Protein AF-A0A917XW86-F1 (afdb_monomer_lite)

Structure (mmCIF, N/CA/C/O backbone):
data_AF-A0A917XW86-F1
#
_entry.id   AF-A0A917XW86-F1
#
loop_
_atom_site.group_PDB
_atom_site.id
_atom_site.type_symbol
_atom_site.label_atom_id
_atom_site.label_alt_id
_atom_site.label_comp_id
_atom_site.label_asym_id
_atom_site.label_entity_id
_atom_site.label_seq_id
_atom_site.pdbx_PDB_ins_code
_atom_site.Cartn_x
_atom_site.Cartn_y
_atom_site.Cartn_z
_atom_site.occupancy
_atom_site.B_iso_or_equiv
_atom_site.auth_seq_id
_atom_site.auth_comp_id
_atom_site.auth_asym_id
_atom_site.auth_atom_id
_atom_site.pdbx_PDB_model_num
ATOM 1 N N . MET A 1 1 ? -4.710 14.832 28.108 1.00 37.88 1 MET A N 1
ATOM 2 C CA . MET A 1 1 ? -5.186 15.019 29.502 1.00 37.88 1 MET A CA 1
ATOM 3 C C . MET A 1 1 ? -6.184 16.178 29.565 1.00 37.88 1 MET A C 1
ATOM 5 O O . MET A 1 1 ? -5.779 17.331 29.477 1.00 37.88 1 MET A O 1
ATOM 9 N N . ARG A 1 2 ? -7.497 15.908 29.642 1.00 42.16 2 ARG A N 1
ATOM 10 C CA . ARG A 1 2 ? -8.514 16.969 29.799 1.00 42.16 2 ARG A CA 1
ATOM 11 C C . ARG A 1 2 ? -8.453 17.508 31.232 1.00 42.16 2 ARG A C 1
ATOM 13 O O . ARG A 1 2 ? -8.637 16.739 32.169 1.00 42.16 2 ARG A O 1
ATOM 20 N N . ARG A 1 3 ? -8.172 18.809 31.387 1.00 43.91 3 ARG A N 1
ATOM 21 C CA . ARG A 1 3 ? -8.108 19.499 32.686 1.00 43.91 3 ARG A CA 1
ATOM 22 C C . ARG A 1 3 ? -9.425 19.296 33.436 1.00 43.91 3 ARG A C 1
ATOM 24 O O . ARG A 1 3 ? -10.475 19.728 32.966 1.00 43.91 3 ARG A O 1
ATOM 31 N N . VAL A 1 4 ? -9.362 18.647 34.595 1.00 50.66 4 VAL A N 1
ATOM 32 C CA . VAL A 1 4 ? -10.469 18.652 35.555 1.00 50.66 4 VAL A CA 1
ATOM 33 C C . VAL A 1 4 ? -10.699 20.118 35.950 1.00 50.66 4 VAL A C 1
ATOM 35 O O . VAL A 1 4 ? -9.726 20.806 36.277 1.00 50.66 4 VAL A O 1
ATOM 38 N N . PRO A 1 5 ? -11.929 20.651 35.847 1.00 56.34 5 PRO A N 1
ATOM 39 C CA . PRO A 1 5 ? -12.188 22.048 36.165 1.00 56.34 5 PRO A CA 1
ATOM 40 C C . PRO A 1 5 ? -11.812 22.306 37.626 1.00 56.34 5 PRO A C 1
ATOM 42 O O . PRO A 1 5 ? -12.321 21.645 38.529 1.00 56.34 5 PRO A O 1
ATOM 45 N N . LYS A 1 6 ? -10.907 23.269 37.853 1.00 55.16 6 LYS A N 1
ATOM 46 C CA . LYS A 1 6 ? -10.342 23.621 39.173 1.00 55.16 6 LYS A CA 1
ATOM 47 C C . LYS A 1 6 ? -11.414 23.864 40.250 1.00 55.16 6 LYS A C 1
ATOM 49 O O . LYS A 1 6 ? -11.153 23.682 41.432 1.00 55.16 6 LYS A O 1
ATOM 54 N N . GLN A 1 7 ? -12.626 24.218 39.828 1.00 60.22 7 GLN A N 1
ATOM 55 C CA . GLN A 1 7 ? -13.787 24.434 40.687 1.00 60.22 7 GLN A CA 1
ATOM 56 C C . GLN A 1 7 ? -14.245 23.170 41.428 1.00 60.22 7 GLN A C 1
ATOM 58 O O . GLN A 1 7 ? -14.684 23.276 42.566 1.00 60.22 7 GLN A O 1
ATOM 63 N N . VAL A 1 8 ? -14.082 21.978 40.843 1.00 59.56 8 VAL A N 1
ATOM 64 C CA . VAL A 1 8 ? -14.483 20.711 41.484 1.00 59.56 8 VAL A CA 1
ATOM 65 C C . VAL A 1 8 ? -13.528 20.347 42.623 1.00 59.56 8 VAL A C 1
ATOM 67 O O . VAL A 1 8 ? -13.969 19.916 43.684 1.00 59.56 8 VAL A O 1
ATOM 70 N N . GLY A 1 9 ? -12.225 20.590 42.439 1.00 60.41 9 GLY A N 1
ATOM 71 C CA . GLY A 1 9 ? -11.228 20.399 43.497 1.00 60.41 9 GLY A CA 1
ATOM 72 C C . GLY A 1 9 ? -11.389 21.395 44.649 1.00 60.41 9 GLY A C 1
ATOM 73 O O . GLY A 1 9 ? -11.230 21.023 45.806 1.00 60.41 9 GLY A O 1
ATOM 74 N N . LEU A 1 10 ? -11.767 22.643 44.350 1.00 71.31 10 LEU A N 1
ATOM 75 C CA . LEU A 1 10 ? -12.006 23.667 45.370 1.00 71.31 10 LEU A CA 1
ATOM 76 C C . LEU A 1 10 ? -13.233 23.337 46.236 1.00 71.31 10 LEU A C 1
ATOM 78 O O . LEU A 1 10 ? -13.155 23.390 47.460 1.00 71.31 10 LEU A O 1
ATOM 82 N N . LEU A 1 11 ? -14.346 22.944 45.608 1.00 71.06 11 LEU A N 1
ATOM 83 C CA . LEU A 1 11 ? -15.577 22.558 46.308 1.00 71.06 11 LEU A CA 1
ATOM 84 C C . LEU A 1 11 ? -15.356 21.351 47.230 1.00 71.06 11 LEU A C 1
ATOM 86 O O . LEU A 1 11 ? -15.898 21.309 48.332 1.00 71.06 11 LEU A O 1
ATOM 90 N N . TYR A 1 12 ? -14.506 20.412 46.809 1.00 68.19 12 TYR A N 1
ATOM 91 C CA . TYR A 1 12 ? -14.115 19.254 47.608 1.00 68.19 12 TYR A CA 1
ATOM 92 C C . TYR A 1 12 ? -13.382 19.654 48.895 1.00 68.19 12 TYR A C 1
ATOM 94 O O . TYR A 1 12 ? -13.767 19.223 49.979 1.00 68.19 12 TYR A O 1
ATOM 102 N N . VAL A 1 13 ? -12.362 20.515 48.795 1.00 75.31 13 VAL A N 1
ATOM 103 C CA . VAL A 1 13 ? -11.584 20.961 49.966 1.00 75.31 13 VAL A CA 1
ATOM 104 C C . VAL A 1 13 ? -12.473 21.707 50.963 1.00 75.31 13 VAL A C 1
ATOM 106 O O . VAL A 1 13 ? -12.355 21.494 52.168 1.00 75.31 13 VAL A O 1
ATOM 109 N N . VAL A 1 14 ? -13.405 22.527 50.467 1.00 79.62 14 VAL A N 1
ATOM 110 C CA . VAL A 1 14 ? -14.342 23.280 51.313 1.00 79.62 14 VAL 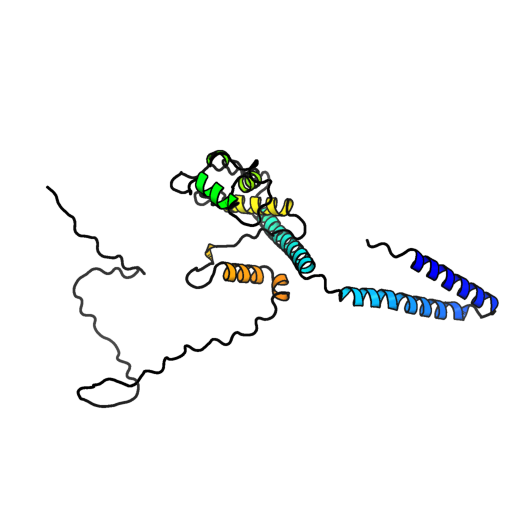A CA 1
ATOM 111 C C . VAL A 1 14 ? -15.310 22.350 52.047 1.00 79.62 14 VAL A C 1
ATOM 113 O O . VAL A 1 14 ? -15.486 22.495 53.255 1.00 79.62 14 VAL A O 1
ATOM 116 N N . LEU A 1 15 ? -15.907 21.374 51.356 1.00 77.88 15 LEU A N 1
ATOM 117 C CA . LEU A 1 15 ? -16.855 20.437 51.971 1.00 77.88 15 LEU A CA 1
ATOM 118 C C . LEU A 1 15 ? -16.184 19.530 53.010 1.00 77.88 15 LEU A C 1
ATOM 120 O O . LEU A 1 15 ? -16.732 19.332 54.093 1.00 77.88 15 LEU A O 1
ATOM 124 N N . VAL A 1 16 ? -14.981 19.030 52.713 1.00 73.62 16 VAL A N 1
ATOM 125 C CA . VAL A 1 16 ? -14.205 18.203 53.651 1.00 73.62 16 VAL A CA 1
ATOM 126 C C . VAL A 1 16 ? -13.772 19.022 54.870 1.00 73.62 16 VAL A C 1
ATOM 128 O O . VAL A 1 16 ? -13.903 18.552 55.999 1.00 73.62 16 VAL A O 1
ATOM 131 N N . GLY A 1 17 ? -13.312 20.260 54.665 1.00 75.44 17 GLY A N 1
ATOM 132 C CA . GLY A 1 17 ? -12.911 21.155 55.752 1.00 75.44 17 GLY A CA 1
ATOM 133 C C . GLY A 1 17 ? -14.072 21.535 56.675 1.00 75.44 17 GLY A C 1
ATOM 134 O O . GLY A 1 17 ? -13.930 21.464 57.895 1.00 75.44 17 GLY A O 1
ATOM 135 N N . ALA A 1 18 ? -15.235 21.877 56.112 1.00 77.88 18 ALA A N 1
ATOM 136 C CA . ALA A 1 18 ? -16.428 22.227 56.887 1.00 77.88 18 ALA A CA 1
ATOM 137 C C . ALA A 1 18 ? -16.949 21.043 57.718 1.00 77.88 18 ALA A C 1
ATOM 139 O O . ALA A 1 18 ? -17.320 21.211 58.880 1.00 77.88 18 ALA A O 1
ATOM 140 N N . PHE A 1 19 ? -16.924 19.836 57.148 1.00 70.94 19 PHE A N 1
ATOM 141 C CA . PHE A 1 19 ? -17.324 18.621 57.850 1.00 70.94 19 PHE A CA 1
ATOM 142 C C . PHE A 1 19 ? -16.362 18.267 58.992 1.00 70.94 19 PHE A C 1
ATOM 144 O O . PHE A 1 19 ? -16.808 17.950 60.093 1.00 70.94 19 PHE A O 1
ATOM 151 N N . LEU A 1 20 ? -15.047 18.382 58.764 1.00 71.25 20 LEU A N 1
ATOM 152 C CA . LEU A 1 20 ? -14.039 18.128 59.794 1.00 71.25 20 LEU A CA 1
ATOM 153 C C . LEU A 1 20 ? -14.168 19.121 60.960 1.00 71.25 20 LEU A C 1
ATOM 155 O O . LEU A 1 20 ? -14.096 18.720 62.120 1.00 71.25 20 LEU A O 1
ATOM 159 N N . ALA A 1 21 ? -14.428 20.397 60.658 1.00 74.38 21 ALA A N 1
ATOM 160 C CA . ALA A 1 21 ? -14.664 21.426 61.667 1.00 74.38 21 ALA A CA 1
ATOM 161 C C . ALA A 1 21 ? -15.921 21.141 62.510 1.00 74.38 21 ALA A C 1
ATOM 163 O O . ALA A 1 21 ? -15.868 21.229 63.736 1.00 74.38 21 ALA A O 1
ATOM 164 N N . TRP A 1 22 ? -17.030 20.742 61.875 1.00 81.06 22 TRP A N 1
ATOM 165 C CA . TRP A 1 22 ? -18.260 20.359 62.576 1.00 81.06 22 TRP A CA 1
ATOM 166 C C . TRP A 1 22 ? -18.067 19.114 63.456 1.00 81.06 22 TRP A C 1
ATOM 168 O O . TRP A 1 22 ? -18.502 19.093 64.605 1.00 81.06 22 TRP A O 1
ATOM 178 N N . TYR A 1 23 ? -17.356 18.103 62.952 1.00 67.50 23 TYR A N 1
ATOM 179 C CA . TYR A 1 23 ? -17.121 16.851 63.673 1.00 67.50 23 TYR A CA 1
ATOM 180 C C . TYR A 1 23 ? -16.242 17.044 64.918 1.00 67.50 23 TYR A C 1
ATOM 182 O O . TYR A 1 23 ? -16.539 16.488 65.976 1.00 67.50 23 TYR A O 1
ATOM 190 N N . ILE A 1 24 ? -15.192 17.869 64.816 1.00 71.06 24 ILE A N 1
ATOM 191 C CA . ILE A 1 24 ? -14.330 18.223 65.955 1.00 71.06 24 ILE A CA 1
ATOM 192 C C . ILE A 1 24 ? -15.123 19.024 66.999 1.00 71.06 24 ILE A C 1
ATOM 194 O O . ILE A 1 24 ? -14.978 18.780 68.196 1.00 71.06 24 ILE A O 1
ATOM 198 N N . ALA A 1 25 ? -16.006 19.927 66.561 1.00 74.88 25 ALA A N 1
ATOM 199 C CA . ALA A 1 25 ? -16.865 20.699 67.459 1.00 74.88 25 ALA A CA 1
ATOM 200 C C . ALA A 1 25 ? -17.930 19.843 68.182 1.00 74.88 25 ALA A C 1
ATOM 202 O O . ALA A 1 25 ? -18.385 20.225 69.257 1.00 74.88 25 ALA A O 1
ATOM 203 N N . GLY A 1 26 ? -18.310 18.685 67.628 1.00 72.81 26 GLY A N 1
ATOM 204 C CA . GLY A 1 26 ? -19.334 17.786 68.180 1.00 72.81 26 GLY A CA 1
ATOM 205 C C . GLY A 1 26 ? -18.874 16.836 69.298 1.00 72.81 26 GLY A C 1
ATOM 206 O O . GLY A 1 26 ? -19.704 16.132 69.868 1.00 72.81 26 GLY A O 1
ATOM 207 N N . GLY A 1 27 ? -17.576 16.784 69.630 1.00 65.94 27 GLY A N 1
ATOM 208 C CA . GLY A 1 27 ? -17.061 15.980 70.754 1.00 65.94 27 GLY A CA 1
ATOM 209 C C . GLY A 1 27 ? -17.177 14.455 70.585 1.00 65.94 27 GLY A C 1
ATOM 210 O O . GLY A 1 27 ? -17.160 13.714 71.571 1.00 65.94 27 GLY A O 1
ATOM 211 N N . HIS A 1 28 ? -17.313 13.962 69.352 1.00 64.25 28 HIS A N 1
ATOM 212 C CA . HIS A 1 28 ? -17.481 12.535 69.063 1.00 64.25 28 HIS A CA 1
ATOM 213 C C . HIS A 1 28 ? -16.172 11.738 69.250 1.00 64.25 28 HIS A C 1
ATOM 215 O O . HIS A 1 28 ? -15.087 12.200 68.900 1.00 64.25 28 HIS A O 1
ATOM 221 N N . LYS A 1 29 ? -16.263 10.511 69.793 1.00 62.06 29 LYS A N 1
ATOM 222 C CA . LYS A 1 29 ? -15.104 9.627 70.034 1.00 62.06 29 LYS A CA 1
ATOM 223 C C . LYS A 1 29 ? -14.403 9.235 68.720 1.00 62.06 29 LYS A C 1
ATOM 225 O O . LYS A 1 29 ? -15.053 8.961 67.712 1.00 62.06 29 LYS A O 1
ATOM 230 N N . VAL A 1 30 ? -13.068 9.174 68.760 1.00 58.59 30 VAL A N 1
ATOM 231 C CA . VAL A 1 30 ? -12.180 9.032 67.585 1.00 58.59 30 VAL A CA 1
ATOM 232 C C . VAL A 1 30 ? -12.378 7.709 66.824 1.00 58.59 30 VAL A C 1
ATOM 234 O O . VAL A 1 30 ? -12.201 7.684 65.610 1.00 58.59 30 VAL A O 1
ATOM 237 N N . ASP A 1 31 ? -12.852 6.645 67.483 1.00 56.25 31 ASP A N 1
ATOM 238 C CA . ASP A 1 31 ? -13.092 5.334 66.846 1.00 56.25 31 ASP A CA 1
ATOM 239 C C . ASP A 1 31 ? -14.184 5.341 65.760 1.00 56.25 31 ASP A C 1
ATOM 241 O O . ASP A 1 31 ? -14.205 4.468 64.897 1.00 56.25 31 ASP A O 1
ATOM 245 N N . VAL A 1 32 ? -15.076 6.339 65.743 1.00 56.59 32 VAL A N 1
ATOM 246 C CA . VAL A 1 32 ? -16.133 6.457 64.715 1.00 56.59 32 VAL A CA 1
ATOM 247 C C . VAL A 1 32 ? -15.640 7.212 63.467 1.00 56.59 32 VAL A C 1
ATOM 249 O O . VAL A 1 32 ? -16.238 7.118 62.394 1.00 56.59 32 VAL A O 1
ATOM 252 N N . LEU A 1 33 ? -14.499 7.906 63.562 1.00 55.09 33 LEU A N 1
ATOM 253 C CA . LEU A 1 33 ? -13.954 8.748 62.493 1.00 55.09 33 LEU A CA 1
ATOM 254 C C . LEU A 1 33 ? -13.533 7.919 61.264 1.00 55.09 33 LEU A C 1
ATOM 256 O O . LEU A 1 33 ? -13.773 8.322 60.127 1.00 55.09 33 LEU A O 1
ATOM 260 N N . VAL A 1 34 ? -12.945 6.738 61.479 1.00 58.66 34 VAL A N 1
ATOM 261 C CA . VAL A 1 34 ? -12.382 5.900 60.401 1.00 58.66 34 VAL A CA 1
ATOM 262 C C . VAL A 1 34 ? -13.481 5.309 59.508 1.00 58.66 34 VAL A C 1
ATOM 264 O O . VAL A 1 34 ? -13.352 5.281 58.280 1.00 58.66 34 VAL A O 1
ATOM 267 N N . THR A 1 35 ? -14.603 4.897 60.098 1.00 58.47 35 THR A N 1
ATOM 268 C CA . THR A 1 35 ? -15.737 4.298 59.376 1.00 58.47 35 THR A CA 1
ATOM 269 C C . THR A 1 35 ? -16.513 5.339 58.567 1.00 58.47 35 THR A C 1
ATOM 271 O O . THR A 1 35 ? -16.952 5.068 57.451 1.00 58.47 35 THR A O 1
ATOM 274 N N . VAL A 1 36 ? -16.643 6.563 59.088 1.00 59.03 36 VAL A N 1
ATOM 275 C CA . VAL A 1 36 ? -17.369 7.645 58.405 1.00 59.03 36 VAL A CA 1
ATOM 276 C C . VAL A 1 36 ? -16.548 8.225 57.250 1.00 59.03 36 VAL A C 1
ATOM 278 O O . VAL A 1 36 ? -17.091 8.467 56.173 1.00 59.03 36 VAL A O 1
ATOM 281 N N . VAL A 1 37 ? -15.230 8.381 57.425 1.00 61.53 37 VAL A N 1
ATOM 282 C CA . VAL A 1 37 ? -14.334 8.888 56.370 1.00 61.53 37 VAL A CA 1
ATOM 283 C C . VAL A 1 37 ? -14.228 7.903 55.199 1.00 61.53 37 VAL A C 1
ATOM 285 O O . VAL A 1 37 ? -14.246 8.328 54.045 1.00 61.53 37 VAL A O 1
ATOM 288 N N . SER A 1 38 ? -14.176 6.594 55.468 1.00 60.88 38 SER A N 1
ATOM 289 C CA . SER A 1 38 ? -14.121 5.555 54.425 1.00 60.88 38 SER A CA 1
ATOM 290 C C . SER A 1 38 ? -15.439 5.395 53.653 1.00 60.88 38 SER A C 1
ATOM 292 O O . SER A 1 38 ? -15.423 5.206 52.435 1.00 60.88 38 SER A O 1
ATOM 294 N N . ALA A 1 39 ? -16.588 5.550 54.317 1.00 60.66 39 ALA A N 1
ATOM 295 C CA . ALA A 1 39 ? -17.888 5.569 53.644 1.00 60.66 39 ALA A CA 1
ATOM 296 C C . ALA A 1 39 ? -18.038 6.788 52.713 1.00 60.66 39 ALA A C 1
ATOM 298 O O . ALA A 1 39 ? -18.574 6.671 51.609 1.00 60.66 39 ALA A O 1
ATOM 299 N N . PHE A 1 40 ? -17.515 7.950 53.117 1.00 63.19 40 PHE A N 1
ATOM 300 C CA . PHE A 1 40 ? -17.580 9.175 52.316 1.00 63.19 40 PHE A CA 1
ATOM 301 C C . PHE A 1 40 ? -16.629 9.169 51.114 1.00 63.19 40 PHE A C 1
ATOM 303 O O . PHE A 1 40 ? -17.010 9.634 50.039 1.00 63.19 40 PHE A O 1
ATOM 310 N N . THR A 1 41 ? -15.419 8.612 51.241 1.00 63.78 41 THR A N 1
ATOM 311 C CA . THR A 1 41 ? -14.505 8.455 50.095 1.00 63.78 41 THR A CA 1
ATOM 312 C C . THR A 1 41 ? -15.064 7.488 49.053 1.00 63.78 41 THR A C 1
ATOM 314 O O . THR A 1 41 ? -14.984 7.776 47.857 1.00 63.78 41 THR A O 1
ATOM 317 N N . ALA A 1 42 ? -15.713 6.399 49.478 1.00 61.03 42 ALA A N 1
ATOM 318 C CA . ALA A 1 42 ? -16.412 5.487 48.574 1.00 61.03 42 ALA A CA 1
ATOM 319 C C . ALA A 1 42 ? -17.597 6.168 47.858 1.00 61.03 42 ALA A C 1
ATOM 321 O O . ALA A 1 42 ? -17.752 6.032 46.641 1.00 61.03 42 ALA A O 1
ATOM 322 N N . LEU A 1 43 ? -18.391 6.968 48.582 1.00 63.09 43 LEU A N 1
ATOM 323 C CA . LEU A 1 43 ? -19.530 7.704 48.023 1.00 63.09 43 LEU A CA 1
ATOM 324 C C . LEU A 1 43 ? -19.102 8.806 47.036 1.00 63.09 43 LEU A C 1
ATOM 326 O O . LEU A 1 43 ? -19.825 9.096 46.087 1.00 63.09 43 LEU A O 1
ATOM 330 N N . LEU A 1 44 ? -17.913 9.390 47.218 1.00 61.84 44 LEU A N 1
ATOM 331 C CA . LEU A 1 44 ? -17.349 10.420 46.335 1.00 61.84 44 LEU A CA 1
ATOM 332 C C . LEU A 1 44 ? -16.618 9.848 45.106 1.00 61.84 44 LEU A C 1
ATOM 334 O O . LEU A 1 44 ? -16.538 10.527 44.080 1.00 61.84 44 LEU A O 1
ATOM 338 N N . ALA A 1 45 ? -16.132 8.604 45.160 1.00 61.16 45 ALA A N 1
ATOM 339 C CA . ALA A 1 45 ? -15.526 7.916 44.013 1.00 61.16 45 ALA A CA 1
ATOM 340 C C . ALA A 1 45 ? -16.571 7.379 43.013 1.00 61.16 45 ALA A C 1
ATOM 342 O O . ALA A 1 45 ? -16.321 7.328 41.805 1.00 61.16 45 ALA A O 1
ATOM 343 N N . LEU A 1 46 ? -17.763 7.029 43.504 1.00 64.19 46 LEU A N 1
ATOM 344 C CA . LEU A 1 46 ? -18.882 6.495 42.720 1.00 64.19 46 LEU A CA 1
ATOM 345 C C . LEU A 1 46 ? -19.316 7.403 41.550 1.00 64.19 46 LEU A C 1
ATOM 347 O O . LEU A 1 46 ? -19.388 6.909 40.428 1.00 64.19 46 LEU A O 1
ATOM 351 N N . PRO A 1 47 ? -19.534 8.721 41.725 1.00 64.81 47 PRO A N 1
ATOM 352 C CA . PRO A 1 47 ? -19.901 9.615 40.629 1.00 64.81 47 PRO A CA 1
ATOM 353 C C . PRO A 1 47 ? -18.820 9.717 39.553 1.00 64.81 47 PRO A C 1
ATOM 355 O O . PRO A 1 47 ? -19.141 9.797 38.372 1.00 64.81 47 PRO A O 1
ATOM 358 N N . ALA A 1 48 ? -17.537 9.691 39.929 1.00 66.19 48 ALA A N 1
ATOM 359 C CA . ALA A 1 48 ? -16.433 9.731 38.972 1.00 66.19 48 ALA A CA 1
ATOM 360 C C . ALA A 1 48 ? -16.354 8.434 38.151 1.00 66.19 48 ALA A C 1
ATOM 362 O O . ALA A 1 48 ? -16.194 8.495 36.931 1.00 66.19 48 ALA A O 1
ATOM 363 N N . ALA A 1 49 ? -16.543 7.282 38.801 1.00 64.44 49 ALA A N 1
ATOM 364 C CA . ALA A 1 49 ? -16.633 5.984 38.139 1.00 64.44 49 ALA A CA 1
ATOM 365 C C . ALA A 1 49 ? -17.866 5.901 37.220 1.00 64.44 49 ALA A C 1
ATOM 367 O O . ALA A 1 49 ? -17.744 5.522 36.057 1.00 64.44 49 ALA A O 1
ATOM 368 N N . VAL A 1 50 ? -19.032 6.358 37.684 1.00 69.94 50 VAL A N 1
ATOM 369 C CA . VAL A 1 50 ? -20.273 6.414 36.896 1.00 69.94 50 VAL A CA 1
ATOM 370 C C . VAL A 1 50 ? -20.131 7.375 35.713 1.00 69.94 50 VAL A C 1
ATOM 372 O O . VAL A 1 50 ? -20.512 7.028 34.603 1.00 69.94 50 VAL A O 1
ATOM 375 N N . VAL A 1 51 ? -19.509 8.546 35.879 1.00 67.94 51 VAL A N 1
ATOM 376 C CA . VAL A 1 51 ? -19.231 9.475 34.768 1.00 67.94 51 VAL A CA 1
ATOM 377 C C . VAL A 1 51 ? -18.203 8.899 33.789 1.00 67.94 51 VAL A C 1
ATOM 379 O O . VAL A 1 51 ? -18.316 9.166 32.596 1.00 67.94 51 VAL A O 1
ATOM 382 N N . ALA A 1 52 ? -17.224 8.108 34.234 1.00 65.81 52 ALA A N 1
ATOM 383 C CA . ALA A 1 52 ? -16.286 7.418 33.343 1.00 65.81 52 ALA A CA 1
ATOM 384 C C . ALA A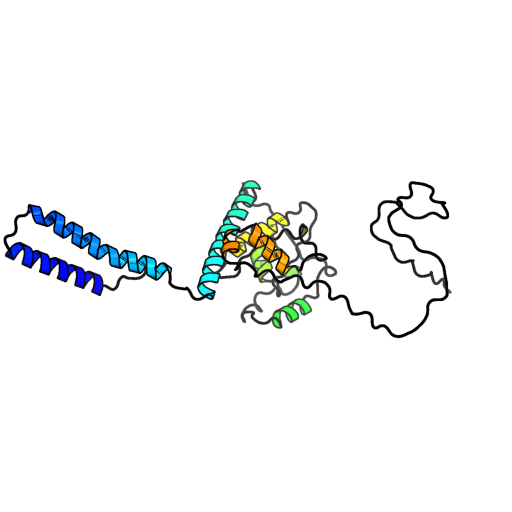 1 52 ? -16.980 6.314 32.522 1.00 65.81 52 ALA A C 1
ATOM 386 O O . ALA A 1 52 ? -16.767 6.218 31.311 1.00 65.81 52 ALA A O 1
ATOM 387 N N . VAL A 1 53 ? -17.883 5.553 33.145 1.00 63.69 53 VAL A N 1
ATOM 388 C CA . VAL A 1 53 ? -18.703 4.532 32.474 1.00 63.69 53 VAL A CA 1
ATOM 389 C C . VAL A 1 53 ? -19.720 5.176 31.521 1.00 63.69 53 VAL A C 1
ATOM 391 O O . VAL A 1 53 ? -19.830 4.765 30.370 1.00 63.69 53 VAL A O 1
ATOM 394 N N . LEU A 1 54 ? -20.384 6.265 31.920 1.00 62.56 54 LEU A N 1
ATOM 395 C CA . LEU A 1 54 ? -21.333 6.995 31.068 1.00 62.56 54 LEU A CA 1
ATOM 396 C C . LEU A 1 54 ? -20.641 7.783 29.942 1.00 62.56 54 LEU A C 1
ATOM 398 O O . LEU A 1 54 ? -21.200 7.925 28.857 1.00 62.56 54 LEU A O 1
ATOM 402 N N . ARG A 1 55 ? -19.403 8.262 30.142 1.00 58.47 55 ARG A N 1
ATOM 403 C CA . ARG A 1 55 ? -18.576 8.827 29.057 1.00 58.47 55 ARG A CA 1
ATOM 404 C C . ARG A 1 55 ? -18.041 7.762 28.106 1.00 58.47 55 ARG A C 1
ATOM 406 O O . ARG A 1 55 ? -17.765 8.110 26.963 1.00 58.47 55 ARG A O 1
ATOM 413 N N . SER A 1 56 ? -17.953 6.501 28.528 1.00 55.53 56 SER A N 1
ATOM 414 C CA . SER A 1 56 ? -17.664 5.384 27.615 1.00 55.53 56 SER A CA 1
ATOM 415 C C . SER A 1 56 ? -18.831 5.111 26.654 1.00 55.53 56 SER A C 1
ATOM 417 O O . SER A 1 56 ? -18.632 4.512 25.605 1.00 55.53 56 SER A O 1
ATOM 419 N N . GLY A 1 57 ? -20.027 5.634 26.955 1.00 48.41 57 GLY A N 1
ATOM 420 C CA . GLY A 1 57 ? -21.185 5.651 26.058 1.00 48.41 57 GLY A CA 1
ATOM 421 C C . GLY A 1 57 ? -21.281 6.883 25.154 1.00 48.41 57 GLY A C 1
ATOM 422 O O . GLY A 1 57 ? -22.293 7.047 24.474 1.00 48.41 57 GLY A O 1
ATOM 423 N N . LYS A 1 58 ? -20.278 7.779 25.131 1.00 51.72 58 LYS A N 1
ATOM 424 C CA . LYS A 1 58 ? -20.293 8.909 24.197 1.00 51.72 58 LYS A CA 1
ATOM 425 C C . LYS A 1 58 ? -20.025 8.358 22.805 1.00 51.72 58 LYS A C 1
ATOM 427 O O . LYS A 1 58 ? -18.881 8.128 22.434 1.00 51.72 58 LYS A O 1
ATOM 432 N N . THR A 1 59 ? -21.107 8.142 22.069 1.00 50.34 59 THR A N 1
ATOM 433 C CA . THR A 1 59 ? -21.158 8.039 20.616 1.00 50.34 59 THR A CA 1
ATOM 434 C C . THR A 1 59 ? -20.277 9.134 20.024 1.00 50.34 59 THR A C 1
ATOM 436 O O . THR A 1 59 ? -20.695 10.275 19.830 1.00 50.34 59 THR A O 1
ATOM 439 N N . GLY A 1 60 ? -19.004 8.801 19.805 1.00 53.84 60 GLY A N 1
ATOM 440 C CA . GLY A 1 60 ? -18.130 9.588 18.960 1.00 53.84 60 GLY A CA 1
ATOM 441 C C . GLY A 1 60 ? -18.825 9.729 17.615 1.00 53.84 60 GLY A C 1
ATOM 442 O O . GLY A 1 60 ? -19.457 8.781 17.141 1.00 53.84 60 GLY A O 1
ATOM 443 N N . SER A 1 61 ? -18.758 10.925 17.032 1.00 62.94 61 SER A N 1
ATOM 444 C CA . SER A 1 61 ? -19.219 11.140 15.661 1.00 62.94 61 SER A CA 1
ATOM 445 C C . SER A 1 61 ? -18.639 10.027 14.783 1.00 62.94 61 SER A C 1
ATOM 447 O O . SER A 1 61 ? -17.451 9.730 14.908 1.00 62.94 61 SER A O 1
ATOM 449 N N . ALA A 1 62 ? -19.456 9.379 13.948 1.00 65.19 62 ALA A N 1
ATOM 450 C CA . ALA A 1 62 ? -19.028 8.285 13.069 1.00 65.19 62 ALA A CA 1
ATOM 451 C C . ALA A 1 62 ? -17.650 8.507 12.389 1.00 65.19 62 ALA A C 1
ATOM 453 O O . ALA A 1 62 ? -16.844 7.578 12.415 1.00 65.19 62 ALA A O 1
ATOM 454 N N . PRO A 1 63 ? -17.306 9.712 11.875 1.00 62.41 63 PRO A N 1
ATOM 455 C CA . PRO A 1 63 ? -15.964 10.002 11.353 1.00 62.41 63 PRO A CA 1
ATOM 456 C C . PRO A 1 63 ? -14.828 9.912 12.383 1.00 62.41 63 PRO A C 1
ATOM 458 O O . PRO A 1 63 ? -13.750 9.440 12.042 1.00 62.41 63 PRO A O 1
ATOM 461 N N . ALA A 1 64 ? -15.047 10.309 13.640 1.00 69.31 64 ALA A N 1
ATOM 462 C CA . ALA A 1 64 ? -14.045 10.141 14.697 1.00 69.31 64 ALA A CA 1
ATOM 463 C C . ALA A 1 64 ? -13.808 8.653 14.992 1.00 69.31 64 ALA A C 1
ATOM 465 O O . ALA A 1 64 ? -12.669 8.217 15.094 1.00 69.31 64 ALA A O 1
ATOM 466 N N . ARG A 1 65 ? -14.885 7.855 15.014 1.00 80.62 65 ARG A N 1
ATOM 467 C CA . ARG A 1 65 ? -14.791 6.400 15.182 1.00 80.62 65 ARG A CA 1
ATOM 468 C C . ARG A 1 65 ? -14.031 5.741 14.028 1.00 80.62 65 ARG A C 1
ATOM 470 O O . ARG A 1 65 ? -13.211 4.868 14.275 1.00 80.62 65 ARG A O 1
ATOM 477 N N . LEU A 1 66 ? -14.288 6.162 12.787 1.00 85.31 66 LEU A N 1
ATOM 478 C CA . LEU A 1 66 ? -13.584 5.640 11.615 1.00 85.31 66 LEU A CA 1
ATOM 479 C C . LEU A 1 66 ? -12.097 6.021 11.628 1.00 85.31 66 LEU A C 1
ATOM 481 O O . LEU A 1 66 ? -11.264 5.182 11.303 1.00 85.31 66 LEU A O 1
ATOM 485 N N . GLY A 1 67 ? -11.764 7.247 12.040 1.00 88.94 67 GLY A N 1
ATOM 486 C CA . GLY A 1 67 ? -10.377 7.690 12.194 1.00 88.94 67 GLY A CA 1
ATOM 487 C C . GLY A 1 67 ? -9.611 6.858 13.224 1.00 88.94 67 GLY A C 1
ATOM 488 O O . GLY A 1 67 ? -8.553 6.321 12.904 1.00 88.94 67 GLY A O 1
ATOM 489 N N . ASP A 1 68 ? -10.192 6.657 14.410 1.00 87.81 68 ASP A N 1
ATOM 490 C CA . ASP A 1 68 ? -9.597 5.832 15.470 1.00 87.81 68 ASP A CA 1
ATOM 491 C C . ASP A 1 68 ? -9.384 4.376 15.010 1.00 87.81 68 ASP A C 1
ATOM 493 O O . ASP A 1 68 ? -8.374 3.746 15.323 1.00 87.81 68 ASP A O 1
ATOM 497 N N . MET A 1 69 ? -10.328 3.830 14.238 1.00 88.12 69 MET A N 1
ATOM 498 C CA . MET A 1 69 ? -10.210 2.493 13.650 1.00 88.12 69 MET A CA 1
ATOM 499 C C . MET A 1 69 ? -9.124 2.420 12.581 1.00 88.12 69 MET A C 1
ATOM 501 O O . MET A 1 69 ? -8.380 1.444 12.532 1.00 88.12 69 MET A O 1
ATOM 505 N N . ALA A 1 70 ? -9.033 3.437 11.725 1.00 92.06 70 ALA A N 1
ATOM 506 C CA . ALA A 1 70 ? -7.986 3.526 10.720 1.00 92.06 70 ALA A CA 1
ATOM 507 C C . ALA A 1 70 ? -6.603 3.588 11.389 1.00 92.06 70 ALA A C 1
ATOM 509 O O . ALA A 1 70 ? -5.661 2.965 10.910 1.00 92.06 70 ALA A O 1
ATOM 510 N N . ASP A 1 71 ? -6.488 4.264 12.533 1.00 92.62 71 ASP A N 1
ATOM 511 C CA . ASP A 1 71 ? -5.250 4.310 13.316 1.00 92.62 71 ASP A CA 1
ATOM 512 C C . ASP A 1 71 ? -4.898 2.947 13.932 1.00 92.62 71 ASP A C 1
ATOM 514 O O . ASP A 1 71 ? -3.745 2.519 13.859 1.00 92.62 71 ASP A O 1
ATOM 518 N N . GLN A 1 72 ? -5.886 2.217 14.461 1.00 90.69 72 GLN A N 1
ATOM 519 C CA . GLN A 1 72 ? -5.684 0.844 14.944 1.00 90.69 72 GLN A CA 1
ATOM 520 C C . GLN A 1 72 ? -5.269 -0.108 13.815 1.00 90.69 72 GLN A C 1
ATOM 522 O O . GLN A 1 72 ? -4.343 -0.902 13.987 1.00 90.69 72 GLN A O 1
ATOM 527 N N . LEU A 1 73 ? -5.914 -0.010 12.648 1.00 93.06 73 LEU A N 1
ATOM 528 C CA . LEU A 1 73 ? -5.555 -0.799 11.472 1.00 93.06 73 LEU A CA 1
ATOM 529 C C . LEU A 1 73 ? -4.135 -0.471 11.005 1.00 93.06 73 LEU A C 1
ATOM 531 O O . LEU A 1 73 ? -3.350 -1.381 10.768 1.00 93.06 73 LEU A O 1
ATOM 535 N N . ALA A 1 74 ? -3.775 0.812 10.931 1.00 94.94 74 ALA A N 1
ATOM 536 C CA . ALA A 1 74 ? -2.428 1.235 10.559 1.00 94.94 74 ALA A CA 1
ATOM 537 C C . ALA A 1 74 ? -1.365 0.651 11.502 1.00 94.94 74 ALA A C 1
ATOM 539 O O . ALA A 1 74 ? -0.312 0.212 11.040 1.00 94.94 74 ALA A O 1
ATOM 540 N N . GLN A 1 75 ? -1.644 0.597 12.808 1.00 93.12 75 GLN A N 1
ATOM 541 C CA . GLN A 1 75 ? -0.746 -0.026 13.778 1.00 93.12 75 GLN A CA 1
ATOM 542 C C . GLN A 1 75 ? -0.625 -1.542 13.568 1.00 93.12 75 GLN A C 1
ATOM 544 O O . GLN A 1 75 ? 0.488 -2.064 13.595 1.00 93.12 75 GLN A O 1
ATOM 549 N N . ALA A 1 76 ? -1.738 -2.240 13.327 1.00 92.50 76 ALA A N 1
ATOM 550 C CA . ALA A 1 76 ? -1.729 -3.679 13.070 1.00 92.50 76 ALA A CA 1
ATOM 551 C C . ALA A 1 76 ? -0.951 -4.026 11.789 1.00 92.50 76 ALA A C 1
ATOM 553 O O . ALA A 1 76 ? -0.082 -4.897 11.805 1.00 92.50 76 ALA A O 1
ATOM 554 N N . VAL A 1 77 ? -1.203 -3.292 10.702 1.00 94.44 77 VAL A N 1
ATOM 555 C CA . VAL A 1 77 ? -0.501 -3.455 9.422 1.00 94.44 77 VAL A CA 1
ATOM 556 C C . VAL A 1 77 ? 0.993 -3.171 9.588 1.00 94.44 77 VAL A C 1
ATOM 558 O O . VAL A 1 77 ? 1.821 -3.947 9.114 1.00 94.44 77 VAL A O 1
ATOM 561 N N . ARG A 1 78 ? 1.360 -2.100 10.305 1.00 94.44 78 ARG A N 1
ATOM 562 C CA . ARG A 1 78 ? 2.762 -1.790 10.620 1.00 94.44 78 ARG A CA 1
ATOM 563 C C . ARG A 1 78 ? 3.447 -2.962 11.318 1.00 94.44 78 ARG A C 1
ATOM 565 O O . ARG A 1 78 ? 4.486 -3.414 10.854 1.00 94.44 78 ARG A O 1
ATOM 572 N N . GLN A 1 79 ? 2.856 -3.460 12.402 1.00 92.50 79 GLN A N 1
ATOM 573 C CA . GLN A 1 79 ? 3.427 -4.553 13.191 1.00 92.50 79 GLN A CA 1
ATOM 574 C C . GLN A 1 79 ? 3.624 -5.820 12.356 1.00 92.50 79 GLN A C 1
ATOM 576 O O . GLN A 1 79 ? 4.678 -6.448 12.432 1.00 92.50 79 GLN A O 1
ATOM 581 N N . GLN A 1 80 ? 2.636 -6.170 11.530 1.00 91.88 80 GLN A N 1
ATOM 582 C CA . GLN A 1 80 ? 2.711 -7.321 10.634 1.00 91.88 80 GLN A CA 1
ATOM 583 C C . GLN A 1 80 ? 3.890 -7.207 9.660 1.00 91.88 80 GLN A C 1
ATOM 585 O O . GLN A 1 80 ? 4.687 -8.137 9.541 1.00 91.88 80 GLN A O 1
ATOM 590 N N . TRP A 1 81 ? 4.026 -6.070 8.974 1.00 93.19 81 TRP A N 1
ATOM 591 C CA . TRP A 1 81 ? 5.044 -5.913 7.934 1.00 93.19 81 TRP A CA 1
ATOM 592 C C . TRP A 1 81 ? 6.440 -5.599 8.478 1.00 93.19 81 TRP A C 1
ATOM 594 O O . TRP A 1 81 ? 7.420 -5.975 7.841 1.00 93.19 81 TRP A O 1
ATOM 604 N N . GLU A 1 82 ? 6.564 -4.992 9.662 1.00 92.38 82 GLU A N 1
ATOM 605 C CA . GLU A 1 82 ? 7.845 -4.884 10.376 1.00 92.38 82 GLU A CA 1
ATOM 606 C C . GLU A 1 82 ? 8.341 -6.266 10.829 1.00 92.38 82 GLU A C 1
ATOM 608 O O . GLU A 1 82 ? 9.523 -6.575 10.666 1.00 92.38 82 GLU A O 1
ATOM 613 N N . ALA A 1 83 ? 7.444 -7.132 11.316 1.00 90.50 83 ALA A N 1
ATOM 614 C CA . ALA A 1 83 ? 7.786 -8.509 11.669 1.00 90.50 83 ALA A CA 1
ATOM 615 C C . ALA A 1 83 ? 8.225 -9.324 10.441 1.00 90.50 83 ALA A C 1
ATOM 617 O O . ALA A 1 83 ? 9.278 -9.960 10.471 1.00 90.50 83 ALA A O 1
ATOM 618 N N . GLU A 1 84 ? 7.472 -9.255 9.338 1.00 89.94 84 GLU A N 1
ATOM 619 C CA . GLU A 1 84 ? 7.831 -9.922 8.078 1.00 89.94 84 GLU A CA 1
ATOM 620 C C . GLU A 1 84 ? 9.161 -9.395 7.515 1.00 89.94 84 GLU A C 1
ATOM 622 O O . GLU A 1 84 ? 9.999 -10.169 7.044 1.00 89.94 84 GLU A O 1
ATOM 627 N N . ALA A 1 85 ? 9.395 -8.080 7.592 1.00 87.38 85 ALA A N 1
ATOM 628 C CA . ALA A 1 85 ? 10.653 -7.477 7.166 1.00 87.38 85 ALA A CA 1
ATOM 629 C C . ALA A 1 85 ? 11.844 -7.954 8.008 1.00 87.38 85 ALA A C 1
ATOM 631 O O . ALA A 1 85 ? 12.921 -8.197 7.456 1.00 87.38 85 ALA A O 1
ATOM 632 N N . GLY A 1 86 ? 11.640 -8.126 9.317 1.00 86.25 86 GLY A N 1
ATOM 633 C CA . GLY A 1 86 ? 12.623 -8.706 10.228 1.00 86.25 86 GLY A CA 1
ATOM 634 C C . GLY A 1 86 ? 12.934 -10.166 9.900 1.00 86.25 86 GLY A C 1
ATOM 635 O O . GLY A 1 86 ? 14.100 -10.519 9.758 1.00 86.25 86 GLY A O 1
ATOM 636 N N . LEU A 1 87 ? 11.908 -11.001 9.694 1.00 87.56 87 LEU A N 1
ATOM 637 C CA . LEU A 1 87 ? 12.073 -12.419 9.333 1.00 87.56 87 LEU A CA 1
ATOM 638 C C . LEU A 1 87 ? 12.828 -12.617 8.016 1.00 87.56 87 LEU A C 1
ATOM 640 O O . LEU A 1 87 ? 13.555 -13.593 7.849 1.00 87.56 87 LEU A O 1
ATOM 644 N N . ARG A 1 88 ? 12.660 -11.687 7.076 1.00 82.06 88 ARG A N 1
ATOM 645 C CA . ARG A 1 88 ? 13.344 -11.696 5.780 1.00 82.06 88 ARG A CA 1
ATOM 646 C C . ARG A 1 88 ? 14.710 -11.003 5.804 1.00 82.06 88 ARG A C 1
ATOM 648 O O . ARG A 1 88 ? 15.298 -10.833 4.738 1.00 82.06 88 ARG A O 1
ATOM 655 N N . CYS A 1 89 ? 15.185 -10.577 6.979 1.00 82.75 89 CYS A N 1
ATOM 656 C CA . CYS A 1 89 ? 16.428 -9.822 7.170 1.00 82.75 89 CYS A CA 1
ATOM 657 C C . CYS A 1 89 ? 16.566 -8.655 6.179 1.00 82.75 89 CYS A C 1
ATOM 659 O O . CYS A 1 89 ? 17.651 -8.352 5.693 1.00 82.75 89 CYS A O 1
ATOM 661 N N . LEU A 1 90 ? 15.450 -7.996 5.845 1.00 77.12 90 LEU A N 1
ATOM 662 C CA . LEU A 1 90 ? 15.389 -7.050 4.724 1.00 77.12 90 LEU A CA 1
ATOM 663 C C . LEU A 1 90 ? 16.322 -5.846 4.895 1.00 77.12 90 LEU A C 1
ATOM 665 O O . LEU A 1 90 ? 16.701 -5.222 3.903 1.00 77.12 90 LEU A O 1
ATOM 669 N N . ASN A 1 91 ? 16.674 -5.529 6.141 1.00 72.88 91 ASN A N 1
ATOM 670 C CA . ASN A 1 91 ? 17.527 -4.410 6.524 1.00 72.88 91 ASN A CA 1
ATOM 671 C C . ASN A 1 91 ? 18.772 -4.845 7.323 1.00 72.88 91 ASN A C 1
ATOM 673 O O . ASN A 1 91 ? 19.388 -3.990 7.952 1.00 72.88 91 ASN A O 1
ATOM 677 N N . ASP A 1 92 ? 19.139 -6.133 7.320 1.00 74.81 92 ASP A N 1
ATOM 678 C CA . ASP A 1 92 ? 20.252 -6.667 8.121 1.00 74.81 92 ASP A CA 1
ATOM 679 C C . ASP A 1 92 ? 21.298 -7.383 7.235 1.00 74.81 92 ASP A C 1
ATOM 681 O O . ASP A 1 92 ? 20.937 -8.328 6.527 1.00 74.81 92 ASP A O 1
ATOM 685 N N . PRO A 1 93 ? 22.583 -6.961 7.224 1.00 71.12 93 PRO A N 1
ATOM 686 C CA . PRO A 1 93 ? 23.156 -5.803 7.932 1.00 71.12 93 PRO A CA 1
ATOM 687 C C . PRO A 1 93 ? 22.877 -4.461 7.241 1.00 71.12 93 PRO A C 1
ATOM 689 O O . PRO A 1 93 ? 22.988 -3.405 7.861 1.00 71.12 93 PRO A O 1
ATOM 692 N N . PHE A 1 94 ? 22.519 -4.488 5.955 1.00 73.81 94 PHE A N 1
ATOM 693 C CA . PHE A 1 94 ? 22.168 -3.308 5.173 1.00 73.81 94 PHE A CA 1
ATOM 694 C C . PHE A 1 94 ? 20.940 -3.600 4.313 1.00 73.81 94 PHE A C 1
ATOM 696 O O . PHE A 1 94 ? 20.720 -4.752 3.931 1.00 73.81 94 PHE A O 1
ATOM 703 N N . PRO A 1 95 ? 20.153 -2.578 3.946 1.00 74.38 95 PRO A N 1
ATOM 704 C CA . PRO A 1 95 ? 19.004 -2.798 3.093 1.00 74.38 95 PRO A CA 1
ATOM 705 C C . PRO A 1 95 ? 19.405 -3.294 1.705 1.00 74.38 95 PRO A C 1
ATOM 707 O O . PRO A 1 95 ? 20.304 -2.725 1.082 1.00 74.38 95 PRO A O 1
ATOM 710 N N . LEU A 1 96 ? 18.678 -4.284 1.184 1.00 74.06 96 LEU A N 1
ATOM 711 C CA . LEU A 1 96 ? 18.868 -4.775 -0.184 1.00 74.06 96 LEU A CA 1
ATOM 712 C C . LEU A 1 96 ? 18.789 -3.609 -1.196 1.00 74.06 96 LEU A C 1
ATOM 714 O O . LEU A 1 96 ? 17.775 -2.892 -1.224 1.00 74.06 96 LEU A O 1
ATOM 718 N N . PRO A 1 97 ? 19.839 -3.389 -2.011 1.00 79.12 97 PRO A N 1
ATOM 719 C CA . PRO A 1 97 ? 19.840 -2.345 -3.022 1.00 79.12 97 PRO A CA 1
ATOM 720 C C . PRO A 1 97 ? 18.950 -2.782 -4.187 1.00 79.12 97 PRO A C 1
ATOM 722 O O . PRO A 1 97 ? 19.275 -3.703 -4.928 1.00 79.12 97 PRO A O 1
ATOM 725 N N . VAL A 1 98 ? 17.812 -2.111 -4.337 1.00 87.31 98 VAL A N 1
ATOM 726 C CA . VAL A 1 98 ? 16.919 -2.258 -5.491 1.00 87.31 98 VAL A CA 1
ATOM 727 C C . VAL A 1 98 ? 17.002 -0.963 -6.280 1.00 87.31 98 VAL A C 1
ATOM 729 O O . VAL A 1 98 ? 16.911 0.105 -5.685 1.00 87.31 98 VAL A O 1
ATOM 732 N N . ALA A 1 99 ? 17.182 -1.042 -7.590 1.00 90.75 99 ALA A N 1
ATOM 733 C CA . ALA A 1 99 ? 17.081 0.099 -8.490 1.00 90.75 99 ALA A CA 1
ATOM 734 C C . ALA A 1 99 ? 15.969 -0.171 -9.501 1.00 90.75 99 ALA A C 1
ATOM 736 O O . ALA A 1 99 ? 15.660 -1.327 -9.790 1.00 90.75 99 ALA A O 1
ATOM 737 N N . TRP A 1 100 ? 15.355 0.891 -10.002 1.00 92.94 100 TRP A N 1
ATOM 738 C CA . TRP A 1 100 ? 14.328 0.814 -11.027 1.00 92.94 100 TRP A CA 1
ATOM 739 C C . TRP A 1 100 ? 14.461 1.986 -11.988 1.00 92.94 100 TRP A C 1
ATOM 741 O O . TRP A 1 100 ? 14.993 3.050 -11.659 1.00 92.94 100 TRP A O 1
ATOM 751 N N . GLU A 1 101 ? 13.917 1.784 -13.174 1.00 93.69 101 GLU A N 1
ATOM 752 C CA . GLU A 1 101 ? 13.829 2.777 -14.229 1.00 93.69 101 GLU A CA 1
ATOM 753 C C . GLU A 1 101 ? 12.401 2.844 -14.770 1.00 93.69 101 GLU A C 1
ATOM 755 O O . GLU A 1 101 ? 11.519 2.093 -14.340 1.00 93.69 101 GLU A O 1
ATOM 760 N N . ALA A 1 102 ? 12.158 3.795 -15.670 1.00 92.81 102 ALA A N 1
ATOM 761 C CA . ALA A 1 102 ? 10.887 3.870 -16.371 1.00 92.81 102 ALA A CA 1
ATOM 762 C C . ALA A 1 102 ? 10.702 2.619 -17.239 1.00 92.81 102 ALA A C 1
ATOM 764 O O . ALA A 1 102 ? 11.642 2.188 -17.900 1.00 92.81 102 ALA A O 1
ATOM 765 N N . ALA A 1 103 ? 9.491 2.061 -17.244 1.00 92.19 103 ALA A N 1
ATOM 766 C CA . ALA A 1 103 ? 9.150 0.981 -18.161 1.00 92.19 103 ALA A CA 1
ATOM 767 C C . ALA A 1 103 ? 9.140 1.476 -19.617 1.00 92.19 103 ALA A C 1
ATOM 769 O O . ALA A 1 103 ? 9.001 2.678 -19.873 1.00 92.19 103 ALA A O 1
ATOM 770 N N . ASP A 1 104 ? 9.250 0.533 -20.552 1.00 91.12 104 ASP A N 1
ATOM 771 C CA . ASP A 1 104 ? 9.169 0.810 -21.982 1.00 91.12 104 ASP A CA 1
ATOM 772 C C . ASP A 1 104 ? 7.863 1.533 -22.344 1.00 91.12 104 ASP A C 1
ATOM 774 O O . ASP A 1 104 ? 6.808 1.324 -21.736 1.00 91.12 104 ASP A O 1
ATOM 778 N N . ALA A 1 105 ? 7.944 2.419 -23.339 1.00 88.81 105 ALA A N 1
ATOM 779 C CA . ALA A 1 105 ? 6.853 3.323 -23.705 1.00 88.81 105 ALA A CA 1
ATOM 780 C C . ALA A 1 105 ? 5.582 2.601 -24.197 1.00 88.81 105 ALA A C 1
ATOM 782 O O . ALA A 1 105 ? 4.510 3.193 -24.186 1.00 88.81 105 ALA A O 1
ATOM 783 N N . ASP A 1 106 ? 5.692 1.346 -24.630 1.00 91.69 106 ASP A N 1
ATOM 784 C CA . ASP A 1 106 ? 4.583 0.489 -25.061 1.00 91.69 106 ASP A CA 1
ATOM 785 C C . ASP A 1 106 ? 3.847 -0.192 -23.894 1.00 91.69 106 ASP A C 1
ATOM 787 O O . ASP A 1 106 ? 2.721 -0.661 -24.064 1.00 91.69 106 ASP A O 1
ATOM 791 N N . LEU A 1 107 ? 4.451 -0.221 -22.703 1.00 90.50 107 LEU A N 1
ATOM 792 C CA . LEU A 1 107 ? 3.871 -0.784 -21.480 1.00 90.50 107 LEU A CA 1
ATOM 793 C C . LEU A 1 107 ? 3.176 0.264 -20.605 1.00 90.50 107 LEU A C 1
ATOM 795 O O . LEU A 1 107 ? 2.566 -0.086 -19.589 1.00 90.50 107 LEU A O 1
ATOM 799 N N . VAL A 1 108 ? 3.284 1.544 -20.962 1.00 90.25 108 VAL A N 1
ATOM 800 C CA . VAL A 1 108 ? 2.757 2.666 -20.183 1.00 90.25 108 VAL A CA 1
ATOM 801 C C . VAL A 1 108 ? 1.814 3.521 -21.016 1.00 90.25 108 VAL A C 1
ATOM 803 O O . VAL A 1 108 ? 1.975 3.688 -22.219 1.00 90.25 108 VAL A O 1
ATOM 806 N N . GLU A 1 109 ? 0.819 4.093 -20.348 1.00 91.31 109 GLU A N 1
ATOM 807 C CA . GLU A 1 109 ? -0.056 5.093 -20.954 1.00 91.31 109 GLU A CA 1
ATOM 808 C C . GLU A 1 109 ? 0.709 6.406 -21.199 1.00 91.31 109 GLU A C 1
ATOM 810 O O . GLU A 1 109 ? 1.693 6.709 -20.513 1.00 91.31 109 GLU A O 1
ATOM 815 N N . SER A 1 110 ? 0.242 7.212 -22.156 1.00 91.62 110 SER A N 1
ATOM 816 C CA . SER A 1 110 ? 0.828 8.525 -22.450 1.00 91.62 110 SER A CA 1
ATOM 817 C C . SER A 1 110 ? 0.940 9.394 -21.190 1.00 91.62 110 SER A C 1
ATOM 819 O O . SER A 1 110 ? -0.040 9.598 -20.472 1.00 91.62 110 SER A O 1
ATOM 821 N N . TRP A 1 111 ? 2.123 9.971 -20.940 1.00 90.69 111 TRP A N 1
ATOM 822 C CA . TRP A 1 111 ? 2.346 10.830 -19.769 1.00 90.69 111 TRP A CA 1
ATOM 823 C C . TRP A 1 111 ? 1.393 12.030 -19.733 1.00 90.69 111 TRP A C 1
ATOM 825 O O . TRP A 1 111 ? 0.889 12.384 -18.670 1.00 90.69 111 TRP A O 1
ATOM 835 N N . THR A 1 112 ? 1.102 12.622 -20.895 1.00 90.31 112 THR A N 1
ATOM 836 C CA . THR A 1 112 ? 0.136 13.722 -21.022 1.00 90.31 112 THR A CA 1
ATOM 837 C C . THR A 1 112 ? -1.253 13.283 -20.567 1.00 90.31 112 THR A C 1
ATOM 839 O O . THR A 1 112 ? -1.862 13.954 -19.743 1.00 90.31 112 THR A O 1
ATOM 842 N N . HIS A 1 113 ? -1.698 12.106 -21.009 1.00 90.31 113 HIS A N 1
ATOM 843 C CA . HIS A 1 113 ? -2.996 11.551 -20.627 1.00 90.31 113 HIS A CA 1
ATOM 844 C C . HIS A 1 113 ? -3.052 11.227 -19.125 1.00 90.31 113 HIS A C 1
ATOM 846 O O . HIS A 1 113 ? -4.053 11.488 -18.465 1.00 90.31 113 HIS A O 1
ATOM 852 N N . LEU A 1 114 ? -1.963 10.720 -18.536 1.00 89.50 114 LEU A N 1
ATOM 853 C CA . LEU A 1 114 ? -1.895 10.484 -17.090 1.00 89.50 114 LEU A CA 1
ATOM 854 C C . LEU A 1 114 ? -2.002 11.777 -16.268 1.00 89.50 114 LEU A C 1
ATOM 856 O O . LEU A 1 114 ? -2.579 11.741 -15.180 1.00 89.50 114 LEU A O 1
ATOM 860 N N . LYS A 1 115 ? -1.453 12.895 -16.763 1.00 88.06 115 LYS A N 1
ATOM 861 C CA . LYS A 1 115 ? -1.603 14.213 -16.129 1.00 88.06 115 LYS A CA 1
ATOM 862 C C . LYS A 1 115 ? -3.032 14.732 -16.256 1.00 88.06 115 LYS A C 1
ATOM 864 O O . LYS A 1 115 ? -3.613 15.075 -15.236 1.00 88.06 115 LYS A O 1
ATOM 869 N N . GLU A 1 116 ? -3.607 14.698 -17.456 1.00 88.31 116 GLU A N 1
ATOM 870 C CA . GLU A 1 116 ? -5.004 15.095 -17.702 1.00 88.31 116 GLU A CA 1
ATOM 871 C C . GLU A 1 116 ? -5.971 14.308 -16.801 1.00 88.31 116 GLU A C 1
ATOM 873 O O . GLU A 1 116 ? -6.785 14.888 -16.089 1.00 88.31 116 GLU A O 1
ATOM 878 N N . LEU A 1 117 ? -5.804 12.982 -16.720 1.00 88.06 117 LEU A N 1
ATOM 879 C CA . LEU A 1 117 ? -6.621 12.122 -15.860 1.00 88.06 117 LEU A CA 1
ATOM 880 C C . LEU A 1 117 ? -6.481 12.458 -14.365 1.00 88.06 117 LEU A C 1
ATOM 882 O O . LEU A 1 117 ? -7.420 12.254 -13.593 1.00 88.06 117 LEU A O 1
ATOM 886 N N . ALA A 1 118 ? -5.297 12.898 -13.934 1.00 85.81 118 ALA A N 1
ATOM 887 C CA . ALA A 1 118 ? -5.050 13.286 -12.550 1.00 85.81 118 ALA A CA 1
ATOM 888 C C . ALA A 1 118 ? -5.636 14.668 -12.225 1.00 85.81 118 ALA A C 1
ATOM 890 O O . ALA A 1 118 ? -6.204 14.832 -11.147 1.00 85.81 118 ALA A O 1
ATOM 891 N N . GLU A 1 119 ? -5.535 15.621 -13.154 1.00 84.25 119 GLU A N 1
ATOM 892 C CA . GLU A 1 119 ? -6.101 16.971 -13.042 1.00 84.25 119 GLU A CA 1
ATOM 893 C C . GLU A 1 119 ? -7.638 16.940 -12.996 1.00 84.25 119 GLU A C 1
ATOM 895 O O . GLU A 1 119 ? -8.249 17.655 -12.200 1.00 84.25 119 GLU A O 1
ATOM 900 N N . ASP A 1 120 ? -8.265 16.040 -13.757 1.00 83.94 120 ASP A N 1
ATOM 901 C CA . ASP A 1 120 ? -9.721 15.853 -13.771 1.00 83.94 120 ASP A CA 1
ATOM 902 C C . ASP A 1 120 ? -10.265 15.099 -12.537 1.00 83.94 120 ASP A C 1
ATOM 904 O O . ASP A 1 120 ? -11.484 14.980 -12.355 1.00 83.94 120 ASP A O 1
ATOM 908 N N . TRP A 1 121 ? -9.400 14.564 -11.663 1.00 77.38 121 TRP A N 1
ATOM 909 C CA . TRP A 1 121 ? -9.833 13.727 -10.543 1.00 77.38 121 TRP A CA 1
ATOM 910 C C . TRP A 1 121 ? -10.419 14.554 -9.377 1.00 77.38 121 TRP A C 1
ATOM 912 O O . TRP A 1 121 ? -9.707 15.338 -8.739 1.00 77.38 121 TRP A O 1
ATOM 922 N N . PRO A 1 122 ? -11.693 14.342 -8.985 1.00 65.75 122 PRO A N 1
ATOM 923 C CA . PRO A 1 122 ? -12.311 15.107 -7.908 1.00 65.75 122 PRO A CA 1
ATOM 924 C C . PRO A 1 122 ? -11.682 14.788 -6.542 1.00 65.75 122 PRO A C 1
ATOM 926 O O . PRO A 1 122 ? -11.596 13.632 -6.125 1.00 65.75 122 PRO A O 1
ATOM 929 N N . GLY A 1 123 ? -11.294 15.834 -5.803 1.00 60.53 123 GLY A N 1
ATOM 930 C CA . GLY A 1 123 ? -10.824 15.727 -4.415 1.00 60.53 123 GLY A CA 1
ATOM 931 C C . GLY A 1 123 ? -9.304 15.715 -4.211 1.00 60.53 123 GLY A C 1
ATOM 932 O O 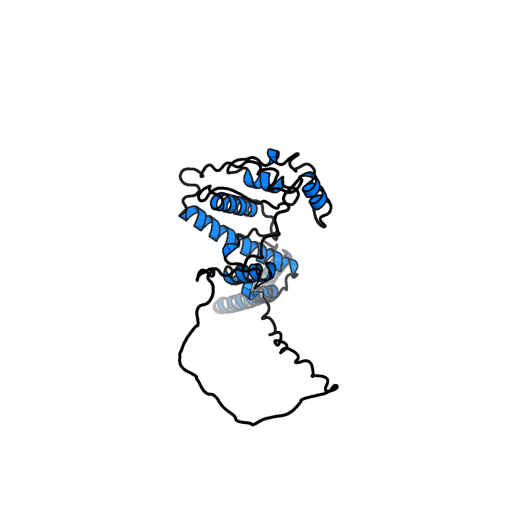. GLY A 1 123 ? -8.862 15.398 -3.106 1.00 60.53 123 GLY A O 1
ATOM 933 N N . GLN A 1 124 ? -8.496 16.067 -5.218 1.00 59.03 124 GLN A N 1
ATOM 934 C CA . GLN A 1 124 ? -7.069 16.342 -5.007 1.00 59.03 124 GLN A CA 1
ATOM 935 C C . GLN A 1 124 ? -6.825 17.737 -4.410 1.00 59.03 124 GLN A C 1
ATOM 937 O O . GLN A 1 124 ? -7.514 18.706 -4.725 1.00 59.03 124 GLN A O 1
ATOM 942 N N . SER A 1 125 ? -5.834 17.827 -3.515 1.00 50.28 125 SER A N 1
ATOM 943 C CA . SER A 1 125 ? -5.389 19.103 -2.944 1.00 50.28 125 SER A CA 1
ATOM 944 C C . SER A 1 125 ? -4.643 19.935 -4.002 1.00 50.28 125 SER A C 1
ATOM 946 O O . SER A 1 125 ? -3.766 19.366 -4.653 1.00 50.28 125 SER A O 1
ATOM 948 N N . PRO A 1 126 ? -4.873 21.263 -4.105 1.00 45.81 126 PRO A N 1
ATOM 949 C CA . PRO A 1 126 ? -4.311 22.165 -5.134 1.00 45.81 126 PRO A CA 1
ATOM 950 C C . PRO A 1 126 ? -2.782 22.411 -5.105 1.00 45.81 126 PRO A C 1
ATOM 952 O O . PRO A 1 126 ? -2.324 23.490 -5.465 1.00 45.81 126 PRO A O 1
ATOM 955 N N . GLY A 1 127 ? -1.978 21.465 -4.611 1.00 48.31 127 GLY A N 1
ATOM 956 C CA . GLY A 1 127 ? -0.519 21.589 -4.484 1.00 48.31 127 GLY A CA 1
ATOM 957 C C . GLY A 1 127 ? 0.277 20.436 -5.104 1.00 48.31 127 GLY A C 1
ATOM 958 O O . GLY A 1 127 ? 1.471 20.327 -4.839 1.00 48.31 127 GLY A O 1
ATOM 959 N N . ALA A 1 128 ? -0.367 19.550 -5.871 1.00 53.12 128 ALA A N 1
ATOM 960 C CA . ALA A 1 128 ? 0.263 18.365 -6.460 1.00 53.12 128 ALA A CA 1
ATOM 961 C C . ALA A 1 128 ? 1.073 18.679 -7.737 1.00 53.12 128 ALA A C 1
ATOM 963 O O . ALA A 1 128 ? 2.064 18.009 -8.027 1.00 53.12 128 ALA A O 1
ATOM 964 N N . ASP A 1 129 ? 0.711 19.741 -8.451 1.00 53.66 129 ASP A N 1
ATOM 965 C CA . ASP A 1 129 ? 1.148 20.004 -9.825 1.00 53.66 129 ASP A CA 1
ATOM 966 C C . ASP A 1 129 ? 2.647 20.343 -9.927 1.00 53.66 129 ASP A C 1
ATOM 968 O O . ASP A 1 129 ? 3.297 20.029 -10.924 1.00 53.66 129 ASP A O 1
ATOM 972 N N . SER A 1 130 ? 3.232 20.947 -8.882 1.00 58.31 130 SER A N 1
ATOM 973 C CA . SER A 1 130 ? 4.661 21.300 -8.847 1.00 58.31 130 SER A CA 1
ATOM 974 C C . SER A 1 130 ? 5.575 20.151 -8.414 1.00 58.31 130 SER A C 1
ATOM 976 O O . SER A 1 130 ? 6.795 20.301 -8.449 1.00 58.31 130 SER A O 1
ATOM 978 N N . ALA A 1 131 ? 5.006 19.037 -7.949 1.00 76.56 131 ALA A N 1
ATOM 979 C CA . ALA A 1 131 ? 5.759 17.902 -7.424 1.00 76.56 131 ALA A CA 1
ATOM 980 C C . ALA A 1 131 ? 5.838 16.726 -8.406 1.00 76.56 131 ALA A C 1
ATOM 982 O O . ALA A 1 131 ? 6.621 15.813 -8.166 1.00 76.56 131 ALA A O 1
ATOM 983 N N . TRP A 1 132 ? 5.059 16.716 -9.493 1.00 89.12 132 TRP A N 1
ATOM 984 C CA . TRP A 1 132 ? 5.066 15.612 -10.455 1.00 89.12 132 TRP A CA 1
ATOM 985 C C . TRP A 1 132 ? 6.329 15.578 -11.315 1.00 89.12 132 TRP A C 1
ATOM 987 O O . TRP A 1 132 ? 6.951 16.601 -11.607 1.00 89.12 132 TRP A O 1
ATOM 997 N N . ALA A 1 133 ? 6.698 14.378 -11.764 1.00 89.00 133 ALA A N 1
ATOM 998 C CA . ALA A 1 133 ? 7.779 14.229 -12.729 1.00 89.00 133 ALA A CA 1
ATOM 999 C C . ALA A 1 133 ? 7.411 14.874 -14.083 1.00 89.00 133 ALA A C 1
ATOM 1001 O O . ALA A 1 133 ? 6.263 14.842 -14.529 1.00 89.00 133 ALA A O 1
ATOM 1002 N N . LEU A 1 134 ? 8.406 15.443 -14.771 1.00 87.75 134 LEU A N 1
ATOM 1003 C CA . LEU A 1 134 ? 8.209 16.035 -16.102 1.00 87.75 134 LEU A CA 1
ATOM 1004 C C . LEU A 1 134 ? 7.949 14.972 -17.180 1.00 87.75 134 LEU A C 1
ATOM 1006 O O . LEU A 1 134 ? 7.269 15.244 -18.165 1.00 87.75 134 LEU A O 1
ATOM 1010 N N . SER A 1 135 ? 8.498 13.772 -16.993 1.00 89.00 135 SER A N 1
ATOM 1011 C CA . SER A 1 135 ? 8.380 12.634 -17.903 1.00 89.00 135 SER A CA 1
ATOM 1012 C C . SER A 1 135 ? 8.556 11.314 -17.136 1.00 89.00 135 SER A C 1
ATOM 1014 O O . SER A 1 135 ? 9.060 11.339 -16.006 1.00 89.00 135 SER A O 1
ATOM 1016 N N . PRO A 1 136 ? 8.221 10.155 -17.741 1.00 89.44 136 PRO A N 1
ATOM 1017 C CA . PRO A 1 136 ? 8.406 8.846 -17.110 1.00 89.44 136 PRO A CA 1
ATOM 1018 C C . PRO A 1 136 ? 9.843 8.590 -16.638 1.00 89.44 136 PRO A C 1
ATOM 1020 O O . PRO A 1 136 ? 10.045 8.011 -15.576 1.00 89.44 136 PRO A O 1
ATOM 1023 N N . ALA A 1 137 ? 10.849 9.090 -17.365 1.00 89.81 137 ALA A N 1
ATOM 1024 C CA . ALA A 1 137 ? 12.259 8.963 -16.986 1.00 89.81 137 ALA A CA 1
ATOM 1025 C C . ALA A 1 137 ? 12.575 9.591 -15.612 1.00 89.81 137 ALA A C 1
ATOM 1027 O O . ALA A 1 137 ? 13.478 9.136 -14.914 1.00 89.81 137 ALA A O 1
ATOM 1028 N N . GLY A 1 138 ? 11.800 10.596 -15.185 1.00 89.25 138 GLY A N 1
ATOM 1029 C CA . GLY A 1 138 ? 11.912 11.206 -13.857 1.00 89.25 138 GLY A CA 1
ATOM 1030 C C . GLY A 1 138 ? 11.431 10.319 -12.699 1.00 89.25 138 GLY A C 1
ATOM 1031 O O . GLY A 1 138 ? 11.547 10.727 -11.543 1.00 89.25 138 GLY A O 1
ATOM 1032 N N . LEU A 1 139 ? 10.891 9.130 -12.993 1.00 90.44 139 LEU A N 1
ATOM 1033 C CA . LEU A 1 139 ? 10.475 8.129 -12.006 1.00 90.44 139 LEU A CA 1
ATOM 1034 C C . LEU A 1 139 ? 11.567 7.097 -11.687 1.00 90.44 139 LEU A C 1
ATOM 1036 O O . LEU A 1 139 ? 11.378 6.288 -10.778 1.00 90.44 139 LEU A O 1
ATOM 1040 N N . ALA A 1 140 ? 12.698 7.114 -12.399 1.00 92.25 140 ALA A N 1
ATOM 1041 C CA . ALA A 1 140 ? 13.840 6.262 -12.077 1.00 92.25 140 ALA A CA 1
ATOM 1042 C C . ALA A 1 140 ? 14.377 6.568 -10.668 1.00 92.25 140 ALA A C 1
ATOM 1044 O O . ALA A 1 140 ? 14.376 7.717 -10.217 1.00 92.25 140 ALA A O 1
ATOM 1045 N N . GLY A 1 141 ? 14.838 5.539 -9.961 1.00 91.50 141 GLY A N 1
ATOM 1046 C CA . GLY A 1 141 ? 15.254 5.683 -8.570 1.00 91.50 141 GLY A CA 1
ATOM 1047 C C . GLY A 1 141 ? 15.826 4.410 -7.965 1.00 91.50 141 GLY A C 1
ATOM 1048 O O . GLY A 1 141 ? 16.029 3.397 -8.636 1.00 91.50 141 GLY A O 1
ATOM 1049 N N . LYS A 1 142 ? 16.121 4.478 -6.667 1.00 90.00 142 LYS A N 1
ATOM 1050 C CA . LYS A 1 142 ? 16.695 3.365 -5.904 1.00 90.00 142 LYS A CA 1
ATOM 1051 C C . LYS A 1 142 ? 16.090 3.262 -4.513 1.00 90.00 142 LYS A C 1
ATOM 1053 O O . LYS A 1 142 ? 15.803 4.265 -3.881 1.00 90.00 142 LYS A O 1
ATOM 1058 N N . GLY A 1 143 ? 15.976 2.038 -4.005 1.00 79.50 143 GLY A N 1
ATOM 1059 C CA . GLY A 1 143 ? 15.585 1.631 -2.654 1.00 79.50 143 GLY A CA 1
ATOM 1060 C C . GLY A 1 143 ? 14.660 2.590 -1.901 1.00 79.50 143 GLY A C 1
ATOM 1061 O O . GLY A 1 143 ? 13.446 2.413 -1.903 1.00 79.50 143 GLY A O 1
ATOM 1062 N N . GLY A 1 144 ? 15.265 3.553 -1.198 1.00 79.62 144 GLY A N 1
ATOM 1063 C CA . GLY A 1 144 ? 14.580 4.524 -0.339 1.00 79.62 144 GLY A CA 1
ATOM 1064 C C . GLY A 1 144 ? 13.826 5.638 -1.071 1.00 79.62 144 GLY A C 1
ATOM 1065 O O . GLY A 1 144 ? 12.992 6.285 -0.450 1.00 79.62 144 GLY A O 1
ATOM 1066 N N . ASP A 1 145 ? 14.060 5.820 -2.371 1.00 87.25 145 ASP A N 1
ATOM 1067 C CA . ASP A 1 145 ? 13.451 6.878 -3.184 1.00 87.25 145 ASP A CA 1
ATOM 1068 C C . ASP A 1 145 ? 11.983 6.576 -3.558 1.00 87.25 145 ASP A C 1
ATOM 1070 O O . ASP A 1 145 ? 11.309 7.374 -4.213 1.00 87.25 145 ASP A O 1
ATOM 1074 N N . ILE A 1 146 ? 11.479 5.388 -3.199 1.00 89.31 146 ILE A N 1
ATOM 1075 C CA . ILE A 1 146 ? 10.209 4.869 -3.719 1.00 89.31 146 ILE A CA 1
ATOM 1076 C C . ILE A 1 146 ? 9.006 5.701 -3.275 1.00 89.31 146 ILE A C 1
ATOM 1078 O O . ILE A 1 146 ? 8.058 5.848 -4.041 1.00 89.31 146 ILE A O 1
ATOM 1082 N N . ILE A 1 147 ? 9.043 6.284 -2.073 1.00 89.00 147 ILE A N 1
ATOM 1083 C CA . ILE A 1 147 ? 7.966 7.159 -1.597 1.00 89.00 147 ILE A CA 1
ATOM 1084 C C . ILE A 1 147 ? 7.934 8.467 -2.393 1.00 89.00 147 ILE A C 1
ATOM 1086 O O . ILE A 1 147 ? 6.868 8.873 -2.848 1.00 89.00 147 ILE A O 1
ATOM 1090 N N . GLN A 1 148 ? 9.095 9.072 -2.665 1.00 89.38 148 GLN A N 1
ATOM 1091 C CA . GLN A 1 148 ? 9.180 10.292 -3.468 1.00 89.38 148 GLN A CA 1
ATOM 1092 C C . GLN A 1 148 ? 8.764 10.021 -4.915 1.00 89.38 148 GLN A C 1
ATOM 1094 O O . GLN A 1 148 ? 8.081 10.840 -5.524 1.00 89.38 148 GLN A O 1
ATOM 1099 N N . VAL A 1 149 ? 9.145 8.867 -5.473 1.00 90.25 149 VAL A N 1
ATOM 1100 C CA . VAL A 1 149 ? 8.691 8.443 -6.804 1.00 90.25 149 VAL A CA 1
ATOM 1101 C C . VAL A 1 149 ? 7.177 8.259 -6.815 1.00 90.25 149 VAL A C 1
ATOM 1103 O O . VAL A 1 149 ? 6.519 8.791 -7.701 1.00 90.25 149 VAL A O 1
ATOM 1106 N N . PHE A 1 150 ? 6.608 7.579 -5.818 1.00 89.81 150 PHE A N 1
ATOM 1107 C CA . PHE A 1 150 ? 5.163 7.373 -5.711 1.00 89.81 150 PHE A CA 1
ATOM 1108 C C . PHE A 1 150 ? 4.381 8.694 -5.644 1.00 89.81 150 PHE A C 1
ATOM 1110 O O . PHE A 1 150 ? 3.339 8.829 -6.282 1.00 89.81 150 PHE A O 1
ATOM 1117 N N . GLU A 1 151 ? 4.901 9.692 -4.928 1.00 88.25 151 GLU A N 1
ATOM 1118 C CA . GLU A 1 151 ? 4.305 11.030 -4.845 1.00 88.25 151 GLU A CA 1
ATOM 1119 C C . GLU A 1 151 ? 4.425 11.840 -6.144 1.00 88.25 151 GLU A C 1
ATOM 1121 O O . GLU A 1 151 ? 3.557 12.668 -6.421 1.00 88.25 151 GLU A O 1
ATOM 1126 N N . ARG A 1 152 ? 5.464 11.584 -6.950 1.00 89.94 152 ARG A N 1
ATOM 1127 C CA . ARG A 1 152 ? 5.699 12.220 -8.260 1.00 89.94 152 ARG A CA 1
ATOM 1128 C C . ARG A 1 152 ? 4.829 11.657 -9.384 1.00 89.94 152 ARG A C 1
ATOM 1130 O O . ARG A 1 152 ? 4.821 12.236 -10.472 1.00 89.94 152 ARG A O 1
ATOM 1137 N N . VAL A 1 153 ? 4.138 10.538 -9.159 1.00 89.69 153 VAL A N 1
ATOM 1138 C CA . VAL A 1 153 ? 3.206 9.957 -10.134 1.00 89.69 153 VAL A CA 1
ATOM 1139 C C . VAL A 1 153 ? 1.874 10.712 -10.069 1.00 89.69 153 VAL A C 1
ATOM 1141 O O . VAL A 1 153 ? 1.233 10.675 -9.016 1.00 89.69 153 VAL A O 1
ATOM 1144 N N . PRO A 1 154 ? 1.393 11.309 -11.179 1.00 87.50 154 PRO A N 1
ATOM 1145 C CA . PRO A 1 154 ? 0.171 12.117 -11.182 1.00 87.50 154 PRO A CA 1
ATOM 1146 C C . PRO A 1 154 ? -1.045 11.410 -10.573 1.00 87.50 154 PRO A C 1
ATOM 1148 O O . PRO A 1 154 ? -1.762 11.946 -9.731 1.00 87.50 154 PRO A O 1
ATOM 1151 N N . THR A 1 155 ? -1.241 10.145 -10.939 1.00 87.62 155 THR A N 1
ATOM 1152 C CA . THR A 1 155 ? -2.391 9.343 -10.507 1.00 87.62 155 THR A CA 1
ATOM 1153 C C . THR A 1 155 ? -2.170 8.609 -9.184 1.00 87.62 155 THR A C 1
ATOM 1155 O O . THR A 1 155 ? -3.104 7.975 -8.689 1.00 87.62 155 THR A O 1
ATOM 1158 N N . ARG A 1 156 ? -0.943 8.630 -8.633 1.00 88.06 156 ARG A N 1
ATOM 1159 C CA . ARG A 1 156 ? -0.484 7.753 -7.537 1.00 88.06 156 ARG A CA 1
ATOM 1160 C C . ARG A 1 156 ? -0.772 6.263 -7.769 1.00 88.06 156 ARG A C 1
ATOM 1162 O O . ARG A 1 156 ? -1.014 5.508 -6.829 1.00 88.06 156 ARG A O 1
ATOM 1169 N N . ARG A 1 157 ? -0.758 5.824 -9.031 1.00 89.62 157 ARG A N 1
ATOM 1170 C CA . ARG A 1 157 ? -0.879 4.413 -9.421 1.00 89.62 157 ARG A CA 1
ATOM 1171 C C . ARG A 1 157 ? 0.417 3.981 -10.083 1.00 89.62 157 ARG A C 1
ATOM 1173 O O . ARG A 1 157 ? 0.815 4.558 -11.088 1.00 89.62 157 ARG A O 1
ATOM 1180 N N . LEU A 1 158 ? 1.063 2.971 -9.515 1.00 90.94 158 LEU A N 1
ATOM 1181 C CA . LEU A 1 158 ? 2.347 2.466 -9.984 1.00 90.94 158 LEU A CA 1
ATOM 1182 C C . LEU A 1 158 ? 2.239 0.969 -10.264 1.00 90.94 158 LEU A C 1
ATOM 1184 O O . LEU A 1 158 ? 1.700 0.220 -9.450 1.00 90.94 158 LEU A O 1
ATOM 1188 N N . VAL A 1 159 ? 2.804 0.541 -11.389 1.00 91.88 159 VAL A N 1
ATOM 1189 C CA . VAL A 1 159 ? 3.030 -0.870 -11.701 1.00 91.88 159 VAL A CA 1
ATOM 1190 C C . VAL A 1 159 ? 4.533 -1.113 -11.667 1.00 91.88 159 VAL A C 1
ATOM 1192 O O . VAL A 1 159 ? 5.291 -0.422 -12.340 1.00 91.88 159 VAL A O 1
ATOM 1195 N N . VAL A 1 160 ? 4.966 -2.084 -10.863 1.00 91.81 160 VAL A N 1
ATOM 1196 C CA . VAL A 1 160 ? 6.379 -2.458 -10.740 1.00 91.81 160 VAL A CA 1
ATOM 1197 C C . VAL A 1 160 ? 6.616 -3.737 -11.532 1.00 91.81 160 VAL A C 1
ATOM 1199 O O . VAL A 1 160 ? 6.114 -4.804 -11.172 1.00 91.81 160 VAL A O 1
ATOM 1202 N N . LEU A 1 161 ? 7.404 -3.626 -12.596 1.00 92.81 161 LEU A N 1
ATOM 1203 C CA . LEU A 1 161 ? 7.802 -4.742 -13.447 1.00 92.81 161 LEU A CA 1
ATOM 1204 C C . LEU A 1 161 ? 9.192 -5.251 -13.052 1.00 92.81 161 LEU A C 1
ATOM 1206 O O . LEU A 1 161 ? 9.974 -4.549 -12.416 1.00 92.81 161 LEU A O 1
ATOM 1210 N N . GLY A 1 162 ? 9.489 -6.503 -13.392 1.00 92.50 162 GLY A N 1
ATOM 1211 C CA . GLY A 1 162 ? 10.811 -7.084 -13.177 1.00 92.50 162 GLY A CA 1
ATOM 1212 C C . GLY A 1 162 ? 10.787 -8.604 -13.136 1.00 92.50 162 GLY A C 1
ATOM 1213 O O . GLY A 1 162 ? 9.743 -9.221 -12.896 1.00 92.50 162 GLY A O 1
ATOM 1214 N N . GLU A 1 163 ? 11.953 -9.210 -13.310 1.00 92.56 163 GLU A N 1
ATOM 1215 C CA . GLU A 1 163 ? 12.135 -10.661 -13.294 1.00 92.56 163 GLU A CA 1
ATOM 1216 C C . GLU A 1 163 ? 11.756 -11.291 -11.936 1.00 92.56 163 GLU A C 1
ATOM 1218 O O . GLU A 1 163 ? 11.681 -10.606 -10.899 1.00 92.56 163 GLU A O 1
ATOM 1223 N N . PRO A 1 164 ? 11.467 -12.604 -11.893 1.00 91.00 164 PRO A N 1
ATOM 1224 C CA . PRO A 1 164 ? 11.372 -13.338 -10.636 1.00 91.00 164 PRO A CA 1
ATOM 1225 C C . PRO A 1 164 ? 12.616 -13.090 -9.771 1.00 91.00 164 PRO A C 1
ATOM 1227 O O . PRO A 1 164 ? 13.739 -13.175 -10.246 1.00 91.00 164 PRO A O 1
ATOM 1230 N N . GLY A 1 165 ? 12.421 -12.746 -8.497 1.00 86.12 165 GLY A N 1
ATOM 1231 C CA . GLY A 1 165 ? 13.538 -12.448 -7.592 1.00 86.12 165 GLY A CA 1
ATOM 1232 C C . GLY A 1 165 ? 14.104 -11.022 -7.662 1.00 86.12 165 GLY A C 1
ATOM 1233 O O . GLY A 1 165 ? 14.880 -10.669 -6.783 1.00 86.12 165 GLY A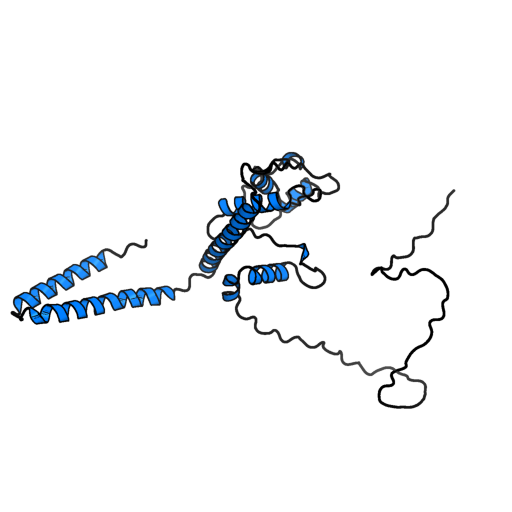 O 1
ATOM 1234 N N . ALA A 1 166 ? 13.650 -10.151 -8.574 1.00 88.56 166 ALA A N 1
ATOM 1235 C CA . ALA A 1 166 ? 14.127 -8.759 -8.697 1.00 88.56 166 ALA A CA 1
ATOM 1236 C C . ALA A 1 166 ? 13.797 -7.826 -7.501 1.00 88.56 166 ALA A C 1
ATOM 1238 O O . ALA A 1 166 ? 13.968 -6.615 -7.578 1.00 88.56 166 ALA A O 1
ATOM 1239 N N . GLY A 1 167 ? 13.267 -8.353 -6.392 1.00 88.06 167 GLY A N 1
ATOM 1240 C CA . GLY A 1 167 ? 12.986 -7.557 -5.193 1.00 88.06 167 GLY A CA 1
ATOM 1241 C C . GLY A 1 167 ? 11.674 -6.762 -5.218 1.00 88.06 167 GLY A C 1
ATOM 1242 O O . GLY A 1 167 ? 11.479 -5.907 -4.361 1.00 88.06 167 GLY A O 1
ATOM 1243 N N . LYS A 1 168 ? 10.734 -7.060 -6.126 1.00 91.25 168 LYS A N 1
ATOM 1244 C CA . LYS A 1 168 ? 9.421 -6.375 -6.211 1.00 91.25 168 LYS A CA 1
ATOM 1245 C C . LYS A 1 168 ? 8.655 -6.370 -4.884 1.00 91.25 168 LYS A C 1
ATOM 1247 O O . LYS A 1 168 ? 8.202 -5.328 -4.427 1.00 91.25 168 LYS A O 1
ATOM 1252 N N . THR A 1 169 ? 8.549 -7.532 -4.235 1.00 88.62 169 THR A N 1
ATOM 1253 C CA . THR A 1 169 ? 7.890 -7.650 -2.925 1.00 88.62 169 THR A CA 1
ATOM 1254 C C . THR A 1 169 ? 8.601 -6.812 -1.867 1.00 88.62 169 THR A C 1
ATOM 1256 O O . THR A 1 169 ? 7.946 -6.136 -1.086 1.00 88.62 169 THR A O 1
ATOM 1259 N N . MET A 1 170 ? 9.936 -6.802 -1.873 1.00 87.38 170 MET A N 1
ATOM 1260 C CA . MET A 1 170 ? 10.730 -5.969 -0.968 1.00 87.38 170 MET A CA 1
ATOM 1261 C C . MET A 1 170 ? 10.454 -4.477 -1.206 1.00 87.38 170 MET A C 1
ATOM 1263 O O . MET A 1 170 ? 10.199 -3.743 -0.256 1.00 87.38 170 MET A O 1
ATOM 1267 N N . LEU A 1 171 ? 10.410 -4.033 -2.465 1.00 90.31 171 LEU A N 1
ATOM 1268 C CA . LEU A 1 171 ? 10.076 -2.652 -2.816 1.00 90.31 171 LEU A CA 1
ATOM 1269 C C . LEU A 1 171 ? 8.682 -2.243 -2.308 1.00 90.31 171 LEU A C 1
ATOM 1271 O O . LEU A 1 171 ? 8.535 -1.175 -1.717 1.00 90.31 171 LEU A O 1
ATOM 1275 N N . LEU A 1 172 ? 7.681 -3.114 -2.476 1.00 91.69 172 LEU A N 1
ATOM 1276 C CA . LEU A 1 172 ? 6.312 -2.882 -2.003 1.00 91.69 172 LEU A CA 1
ATOM 1277 C C . LEU A 1 172 ? 6.220 -2.795 -0.474 1.00 91.69 172 LEU A C 1
ATOM 1279 O O . LEU A 1 172 ? 5.546 -1.905 0.040 1.00 91.69 172 LEU A O 1
ATOM 1283 N N . ILE A 1 173 ? 6.917 -3.672 0.257 1.00 91.25 173 ILE A N 1
ATOM 1284 C CA . ILE A 1 173 ? 6.958 -3.633 1.729 1.00 91.25 173 ILE A CA 1
ATOM 1285 C C . ILE A 1 173 ? 7.585 -2.320 2.210 1.00 91.25 173 ILE A C 1
ATOM 1287 O O . ILE A 1 173 ? 7.051 -1.672 3.107 1.00 91.25 173 ILE A O 1
ATOM 1291 N N . ARG A 1 174 ? 8.687 -1.881 1.588 1.00 89.94 174 ARG A N 1
ATOM 1292 C CA . ARG A 1 174 ? 9.340 -0.607 1.936 1.00 89.94 174 ARG A CA 1
ATOM 1293 C C . ARG A 1 174 ? 8.441 0.590 1.665 1.00 89.94 174 ARG A C 1
ATOM 1295 O O . ARG A 1 174 ? 8.350 1.469 2.516 1.00 89.94 174 ARG A O 1
ATOM 1302 N N . LEU A 1 175 ? 7.758 0.605 0.519 1.00 92.06 175 LEU A N 1
ATOM 1303 C CA . LEU A 1 175 ? 6.783 1.644 0.202 1.00 92.06 175 LEU A CA 1
ATOM 1304 C C . LEU A 1 175 ? 5.656 1.673 1.242 1.00 92.06 175 LEU A C 1
ATOM 1306 O O . LEU A 1 175 ? 5.334 2.742 1.750 1.00 92.06 175 LEU A O 1
ATOM 1310 N N . LEU A 1 176 ? 5.096 0.515 1.606 1.00 94.31 176 LEU A N 1
ATOM 1311 C CA . LEU A 1 176 ? 4.050 0.427 2.627 1.00 94.31 176 LEU A CA 1
ATOM 1312 C C . LEU A 1 176 ? 4.523 0.983 3.978 1.00 94.31 176 LEU A C 1
ATOM 1314 O O . LEU A 1 176 ? 3.823 1.799 4.576 1.00 94.31 176 LEU A O 1
ATOM 1318 N N . LEU A 1 177 ? 5.709 0.586 4.448 1.00 92.50 177 LEU A N 1
ATOM 1319 C CA . LEU A 1 177 ? 6.245 1.057 5.728 1.00 92.50 177 LEU A CA 1
ATOM 1320 C C . LEU A 1 177 ? 6.524 2.568 5.708 1.00 92.50 177 LEU A C 1
ATOM 1322 O O . LEU A 1 177 ? 6.176 3.260 6.666 1.00 92.50 177 LEU A O 1
ATOM 1326 N N . ALA A 1 178 ? 7.061 3.092 4.601 1.00 91.69 178 ALA A N 1
ATOM 1327 C CA . ALA A 1 178 ? 7.296 4.524 4.422 1.00 91.69 178 ALA A CA 1
ATOM 1328 C C . ALA A 1 178 ? 5.982 5.329 4.381 1.00 91.69 178 ALA A C 1
ATOM 1330 O O . ALA A 1 178 ? 5.886 6.393 4.995 1.00 91.69 178 ALA A O 1
ATOM 1331 N N . LEU A 1 179 ? 4.941 4.815 3.715 1.00 93.56 179 LEU A N 1
ATOM 1332 C CA . LEU A 1 179 ? 3.610 5.435 3.701 1.00 93.56 179 LEU A CA 1
ATOM 1333 C C . LEU A 1 179 ? 2.974 5.442 5.096 1.00 93.56 179 LEU A C 1
ATOM 1335 O O . LEU A 1 179 ? 2.357 6.432 5.481 1.00 93.56 179 LEU A O 1
ATOM 1339 N N . LEU A 1 180 ? 3.139 4.368 5.876 1.00 94.75 180 LEU A N 1
ATOM 1340 C CA . LEU A 1 180 ? 2.654 4.309 7.258 1.00 94.75 180 LEU A CA 1
ATOM 1341 C C . LEU A 1 180 ? 3.386 5.289 8.177 1.00 94.75 180 LEU A C 1
ATOM 1343 O O . LEU A 1 180 ? 2.799 5.744 9.155 1.00 94.75 180 LEU A O 1
ATOM 1347 N N . GLU A 1 181 ? 4.665 5.571 7.922 1.00 93.25 181 GLU A N 1
ATOM 1348 C CA . GLU A 1 181 ? 5.472 6.523 8.699 1.00 93.25 181 GLU A CA 1
ATOM 1349 C C . GLU A 1 181 ? 4.994 7.970 8.524 1.00 93.25 181 GLU A C 1
ATOM 1351 O O . GLU A 1 181 ? 4.907 8.705 9.504 1.00 93.25 181 GLU A O 1
ATOM 1356 N N . HIS A 1 182 ? 4.592 8.348 7.308 1.00 90.50 182 HIS A N 1
ATOM 1357 C CA . HIS A 1 182 ? 4.131 9.704 6.981 1.00 90.50 182 HIS A CA 1
ATOM 1358 C C . HIS A 1 182 ? 2.603 9.869 7.051 1.00 90.50 182 HIS A C 1
ATOM 1360 O O . HIS A 1 182 ? 2.065 10.932 6.732 1.00 90.50 182 HIS A O 1
ATOM 1366 N N . ARG A 1 183 ? 1.878 8.821 7.457 1.00 92.50 183 ARG A N 1
ATOM 1367 C CA . ARG A 1 183 ? 0.414 8.818 7.501 1.00 92.50 183 ARG A CA 1
ATOM 1368 C C . ARG A 1 183 ? -0.115 9.789 8.576 1.00 92.50 183 ARG A C 1
ATOM 1370 O O . ARG A 1 183 ? 0.237 9.640 9.747 1.00 92.50 183 ARG A O 1
ATOM 1377 N N . PRO A 1 184 ? -1.037 10.715 8.243 1.00 92.69 184 PRO A N 1
ATOM 1378 C CA . PRO A 1 184 ? -1.708 11.537 9.247 1.00 92.69 184 PRO A CA 1
ATOM 1379 C C . PRO A 1 184 ? -2.714 10.711 10.077 1.00 92.69 184 PRO A C 1
ATOM 1381 O O . PRO A 1 184 ? -3.292 9.752 9.554 1.00 92.69 184 PRO A O 1
ATOM 1384 N N . PRO A 1 185 ? -2.989 11.086 11.342 1.00 91.50 185 PRO A N 1
ATOM 1385 C CA . PRO A 1 185 ? -4.026 10.442 12.153 1.00 91.50 185 PRO A CA 1
ATOM 1386 C C . PRO A 1 185 ? -5.385 10.440 11.445 1.00 91.50 185 PRO A C 1
ATOM 1388 O O . PRO A 1 185 ? -5.788 11.444 10.857 1.00 91.50 185 PRO A O 1
ATOM 1391 N N . GLY A 1 186 ? -6.076 9.303 11.466 1.00 90.00 186 GLY A N 1
ATOM 1392 C CA . GLY A 1 186 ? -7.321 9.069 10.734 1.00 90.00 186 GLY A CA 1
ATOM 1393 C C . GLY A 1 186 ? -7.198 9.065 9.203 1.00 90.00 186 GLY A C 1
ATOM 1394 O O . GLY A 1 186 ? -8.214 8.967 8.519 1.00 90.00 186 GLY A O 1
ATOM 1395 N N . GLY A 1 187 ? -5.985 9.166 8.649 1.00 91.00 187 GLY A N 1
ATOM 1396 C CA . GLY A 1 187 ? -5.740 9.163 7.208 1.00 91.00 187 GLY A CA 1
ATOM 1397 C C . GLY A 1 187 ? -5.942 7.798 6.533 1.00 91.00 187 GLY A C 1
ATOM 1398 O O . GLY A 1 187 ? -6.210 6.789 7.194 1.00 91.00 187 GLY A O 1
ATOM 1399 N N . PRO A 1 188 ? -5.770 7.723 5.204 1.00 91.62 188 PRO A N 1
ATOM 1400 C CA . PRO A 1 188 ? -5.814 6.458 4.472 1.00 91.62 188 PRO A CA 1
ATOM 1401 C C . PRO A 1 188 ? -4.774 5.465 4.999 1.00 91.62 188 PRO A C 1
ATOM 1403 O O . PRO A 1 188 ? -3.657 5.859 5.330 1.00 91.62 188 PRO A O 1
ATOM 1406 N N . VAL A 1 189 ? -5.133 4.183 5.093 1.00 94.81 189 VAL A N 1
ATOM 1407 C CA . VAL A 1 189 ? -4.225 3.123 5.556 1.00 94.81 189 VAL A CA 1
ATOM 1408 C C . VAL A 1 189 ? -3.730 2.327 4.346 1.00 94.81 189 VAL A C 1
ATOM 1410 O O . VAL A 1 189 ? -4.563 1.747 3.649 1.00 94.81 189 VAL A O 1
ATOM 1413 N N . PRO A 1 190 ? -2.416 2.287 4.058 1.00 94.44 190 PRO A N 1
ATOM 1414 C CA . PRO A 1 190 ? -1.882 1.416 3.016 1.00 94.44 190 PRO A CA 1
ATOM 1415 C C . PRO A 1 190 ? -1.970 -0.045 3.470 1.00 94.44 190 PRO A C 1
ATOM 1417 O O . PRO A 1 190 ? -1.571 -0.374 4.585 1.00 94.44 190 PRO A O 1
ATOM 1420 N N . VAL A 1 191 ? -2.478 -0.923 2.605 1.00 94.81 191 VAL A N 1
ATOM 1421 C CA . VAL A 1 191 ? -2.596 -2.365 2.864 1.00 94.81 191 VAL A CA 1
ATOM 1422 C C . VAL A 1 191 ? -2.128 -3.128 1.629 1.00 94.81 191 VAL A C 1
ATOM 1424 O O . VAL A 1 191 ? -2.444 -2.741 0.503 1.00 94.81 191 VAL A O 1
ATOM 1427 N N . LEU A 1 192 ? -1.354 -4.194 1.836 1.00 93.81 192 LEU A N 1
ATOM 1428 C CA . LEU A 1 192 ? -0.916 -5.089 0.767 1.00 93.81 192 LEU A CA 1
ATOM 1429 C C . LEU A 1 192 ? -1.925 -6.219 0.591 1.00 93.81 192 LEU A C 1
ATOM 1431 O O . LEU A 1 192 ? -2.169 -6.979 1.522 1.00 93.81 192 LEU A O 1
ATOM 1435 N N . PHE A 1 193 ? -2.457 -6.341 -0.622 1.00 93.44 193 PHE A N 1
ATOM 1436 C CA . PHE A 1 193 ? -3.404 -7.386 -0.994 1.00 93.44 193 PHE A CA 1
ATOM 1437 C C . PHE A 1 193 ? -2.731 -8.425 -1.896 1.00 93.44 193 PHE A C 1
ATOM 1439 O O . PHE A 1 193 ? -2.108 -8.045 -2.897 1.00 93.44 193 PHE A O 1
ATOM 1446 N N . PRO A 1 194 ? -2.859 -9.731 -1.605 1.00 91.00 194 PRO A N 1
ATOM 1447 C CA . PRO A 1 194 ? -2.314 -10.786 -2.448 1.00 91.00 194 PRO A CA 1
ATOM 1448 C C . PRO A 1 194 ? -3.200 -10.983 -3.685 1.00 91.00 194 PRO A C 1
ATOM 1450 O O . PRO A 1 194 ? -3.957 -11.939 -3.768 1.00 91.00 194 PRO A O 1
ATOM 1453 N N . LEU A 1 195 ? -3.084 -10.097 -4.680 1.00 90.75 195 LEU A N 1
ATOM 1454 C CA . LEU A 1 195 ? -3.956 -10.068 -5.869 1.00 90.75 195 LEU A CA 1
ATOM 1455 C C . LEU A 1 195 ? -4.078 -11.418 -6.608 1.00 90.75 195 LEU A C 1
ATOM 1457 O O . LEU A 1 195 ? -5.060 -11.655 -7.298 1.00 90.75 195 LEU A O 1
ATOM 1461 N N . ALA A 1 196 ? -3.110 -12.322 -6.439 1.00 89.00 196 ALA A N 1
ATOM 1462 C CA . ALA A 1 196 ? -3.155 -13.678 -6.981 1.00 89.00 196 ALA A CA 1
ATOM 1463 C C . ALA A 1 196 ? -4.304 -14.553 -6.433 1.00 89.00 196 ALA A C 1
ATOM 1465 O O . ALA A 1 196 ? -4.632 -15.551 -7.072 1.00 89.00 196 ALA A O 1
ATOM 1466 N N . SER A 1 197 ? -4.900 -14.228 -5.277 1.00 90.00 197 SER A N 1
ATOM 1467 C CA . SER A 1 197 ? -6.071 -14.946 -4.748 1.00 90.00 197 SER A CA 1
ATOM 1468 C C . SER A 1 197 ? -7.404 -14.426 -5.294 1.00 90.00 197 SER A C 1
ATOM 1470 O O . SER A 1 197 ? -8.425 -15.095 -5.130 1.00 90.00 197 SER A O 1
ATOM 1472 N N . TRP A 1 198 ? -7.411 -13.273 -5.969 1.00 95.62 198 TRP A N 1
ATOM 1473 C CA . TRP A 1 198 ? -8.623 -12.692 -6.536 1.00 95.62 198 TRP A CA 1
ATOM 1474 C C . TRP A 1 198 ? -8.998 -13.352 -7.870 1.00 95.62 198 TRP A C 1
ATOM 1476 O O . TRP A 1 198 ? -8.187 -13.431 -8.794 1.00 95.62 198 TRP A O 1
ATOM 1486 N N . ASP A 1 199 ? -10.257 -13.787 -7.987 1.00 93.69 199 ASP A N 1
ATOM 1487 C CA . ASP A 1 199 ? -10.848 -14.267 -9.241 1.00 93.69 199 ASP A CA 1
ATOM 1488 C C . ASP A 1 199 ? -11.884 -13.245 -9.760 1.00 93.69 199 ASP A C 1
ATOM 1490 O O . ASP A 1 199 ? -12.998 -13.176 -9.218 1.00 93.69 199 ASP A O 1
ATOM 1494 N N . PRO A 1 200 ? -11.568 -12.481 -10.827 1.00 94.25 200 PRO A N 1
ATOM 1495 C CA . PRO A 1 200 ? -12.463 -11.456 -11.366 1.00 94.25 200 PRO A CA 1
ATOM 1496 C C . PRO A 1 200 ? -13.765 -12.029 -11.939 1.00 94.25 200 PRO A C 1
ATOM 1498 O O . PRO A 1 200 ? -14.744 -11.299 -12.075 1.00 94.25 200 PRO A O 1
ATOM 1501 N N . ALA A 1 201 ? -13.812 -13.325 -12.275 1.00 95.25 201 ALA A N 1
ATOM 1502 C CA . ALA A 1 201 ? -15.032 -13.963 -12.762 1.00 95.25 201 ALA A CA 1
ATOM 1503 C C . ALA A 1 201 ? -16.019 -14.295 -11.631 1.00 95.25 201 ALA A C 1
ATOM 1505 O O . ALA A 1 201 ? -17.194 -14.556 -11.897 1.00 95.25 201 ALA A O 1
ATOM 1506 N N . ARG A 1 202 ? -15.554 -14.318 -10.375 1.00 92.19 202 ARG A N 1
ATOM 1507 C CA . ARG A 1 202 ? -16.355 -14.728 -9.212 1.00 92.19 202 ARG A CA 1
ATOM 1508 C C . ARG A 1 202 ? -16.761 -13.571 -8.321 1.00 92.19 202 ARG A C 1
ATOM 1510 O O . ARG A 1 202 ? -17.841 -13.632 -7.735 1.00 92.19 202 ARG A O 1
ATOM 1517 N N . GLN A 1 203 ? -15.906 -12.563 -8.175 1.00 94.56 203 GLN A N 1
ATOM 1518 C CA . GLN A 1 203 ? -16.113 -11.514 -7.187 1.00 94.56 203 GLN A CA 1
ATOM 1519 C C . GLN A 1 203 ? -15.598 -10.161 -7.676 1.00 94.56 203 GLN A C 1
ATOM 1521 O O . GLN A 1 203 ? -14.528 -10.061 -8.274 1.00 94.56 203 GLN A O 1
ATOM 1526 N N . ASP A 1 204 ? -16.362 -9.112 -7.370 1.00 95.56 204 ASP A N 1
ATOM 1527 C CA . ASP A 1 204 ? -15.922 -7.727 -7.536 1.00 95.56 204 ASP A CA 1
ATOM 1528 C C . ASP A 1 204 ? -14.676 -7.427 -6.683 1.00 95.56 204 ASP A C 1
ATOM 1530 O O . ASP A 1 204 ? -14.549 -7.922 -5.561 1.00 95.56 204 ASP A O 1
ATOM 1534 N N . LEU A 1 205 ? -13.774 -6.588 -7.202 1.00 93.94 205 LEU A N 1
ATOM 1535 C CA . LEU A 1 205 ? -12.494 -6.285 -6.561 1.00 93.94 205 LEU A CA 1
ATOM 1536 C C . LEU A 1 205 ? -12.673 -5.655 -5.174 1.00 93.94 205 LEU A C 1
ATOM 1538 O O . LEU A 1 205 ? -12.001 -6.062 -4.231 1.00 93.94 205 LEU A O 1
ATOM 1542 N N . TYR A 1 206 ? -13.581 -4.686 -5.023 1.00 92.94 206 TYR A N 1
ATOM 1543 C CA . TYR A 1 206 ? -13.771 -3.993 -3.745 1.00 92.94 206 TYR A CA 1
ATOM 1544 C C . TYR A 1 206 ? -14.424 -4.895 -2.704 1.00 92.94 206 TYR A C 1
ATOM 1546 O O . TYR A 1 206 ? -14.054 -4.845 -1.531 1.00 92.94 206 TYR A O 1
ATOM 1554 N N . ALA A 1 207 ? -15.367 -5.738 -3.130 1.00 92.75 207 ALA A N 1
ATOM 1555 C CA . ALA A 1 207 ? -15.954 -6.750 -2.260 1.00 92.75 207 ALA A CA 1
ATOM 1556 C C . ALA A 1 207 ? -14.892 -7.752 -1.777 1.00 92.75 207 ALA A C 1
ATOM 1558 O O . ALA A 1 207 ? -14.806 -8.009 -0.579 1.00 92.75 207 ALA A O 1
ATOM 1559 N N . TRP A 1 208 ? -14.042 -8.248 -2.683 1.00 95.25 208 TRP A N 1
ATOM 1560 C CA . TRP A 1 208 ? -12.938 -9.141 -2.328 1.00 95.25 208 TRP A CA 1
ATOM 1561 C C . TRP A 1 208 ? -11.940 -8.472 -1.370 1.00 95.25 208 TRP A C 1
ATOM 1563 O O . TRP A 1 208 ? -11.619 -9.042 -0.333 1.00 95.25 208 TRP A O 1
ATOM 1573 N N . MET A 1 209 ? -11.512 -7.233 -1.641 1.00 94.38 209 MET A N 1
ATOM 1574 C CA . MET A 1 209 ? -10.614 -6.488 -0.745 1.00 94.38 209 MET A CA 1
ATOM 1575 C C . MET A 1 209 ? -11.222 -6.277 0.648 1.00 94.38 209 MET A C 1
ATOM 1577 O O . MET A 1 209 ? -10.517 -6.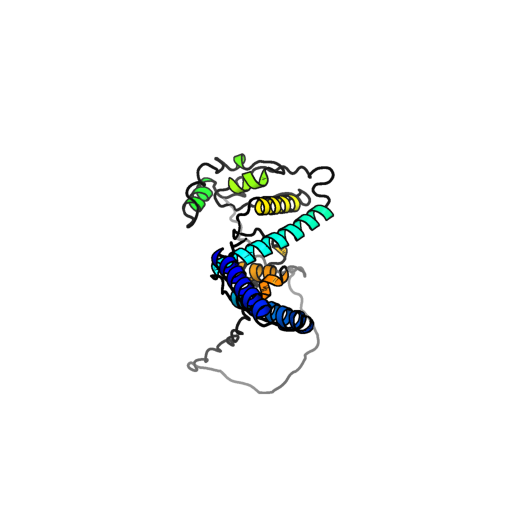372 1.650 1.00 94.38 209 MET A O 1
ATOM 1581 N N . ALA A 1 210 ? -12.523 -5.982 0.733 1.00 91.62 210 ALA A N 1
ATOM 1582 C CA . ALA A 1 210 ? -13.208 -5.839 2.015 1.00 91.62 210 ALA A CA 1
ATOM 1583 C C . ALA A 1 210 ? -13.245 -7.165 2.792 1.00 91.62 210 ALA A C 1
ATOM 1585 O O . ALA A 1 210 ? -13.023 -7.169 4.005 1.00 91.62 210 ALA A O 1
ATOM 1586 N N . ASP A 1 211 ? -13.478 -8.280 2.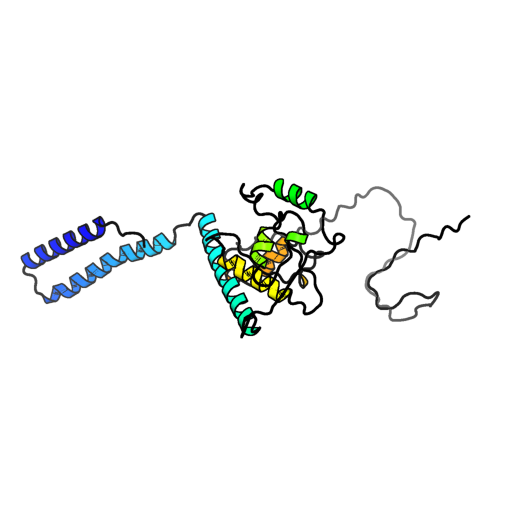097 1.00 90.75 211 ASP A N 1
ATOM 1587 C CA . ASP A 1 211 ? -13.482 -9.614 2.693 1.00 90.75 211 ASP A CA 1
ATOM 1588 C C . ASP A 1 211 ? -12.084 -10.043 3.158 1.00 90.75 211 ASP A C 1
ATOM 1590 O O . ASP A 1 211 ? -11.965 -10.586 4.257 1.00 90.75 211 ASP A O 1
ATOM 1594 N N . GLU A 1 212 ? -11.033 -9.791 2.371 1.00 91.94 212 GLU A N 1
ATOM 1595 C CA . GLU A 1 212 ? -9.631 -10.031 2.756 1.00 91.94 212 GLU A CA 1
ATOM 1596 C C . GLU A 1 212 ? -9.255 -9.195 3.988 1.00 91.94 212 GLU A C 1
ATOM 1598 O O . GLU A 1 212 ? -8.802 -9.736 4.994 1.00 91.94 212 GLU A O 1
ATOM 1603 N N . LEU A 1 213 ? -9.565 -7.891 3.993 1.00 91.44 213 LEU A N 1
ATOM 1604 C CA . LEU A 1 213 ? -9.335 -7.025 5.159 1.00 91.44 213 LEU A CA 1
ATOM 1605 C C . LEU A 1 213 ? -10.030 -7.541 6.418 1.00 91.44 213 LEU A C 1
ATOM 1607 O O . LEU A 1 213 ? -9.462 -7.516 7.510 1.00 91.44 213 LEU A O 1
ATOM 1611 N N . ALA A 1 214 ? -11.280 -7.981 6.285 1.00 89.19 214 ALA A N 1
ATOM 1612 C CA . ALA A 1 214 ? -12.043 -8.513 7.400 1.00 89.19 214 ALA A CA 1
ATOM 1613 C C . ALA A 1 214 ? -11.478 -9.856 7.892 1.00 89.19 214 ALA A C 1
ATOM 1615 O O . ALA A 1 214 ? -11.583 -10.160 9.082 1.00 89.19 214 ALA A O 1
ATOM 1616 N N . GLN A 1 215 ? -10.924 -10.675 6.996 1.00 88.12 215 GLN A N 1
ATOM 1617 C CA . GLN A 1 215 ? -10.262 -11.936 7.331 1.00 88.12 215 GLN A CA 1
ATOM 1618 C C . GLN A 1 215 ? -8.957 -11.705 8.096 1.00 88.12 215 GLN A C 1
ATOM 1620 O O . GLN A 1 215 ? -8.804 -12.261 9.185 1.00 88.12 215 GLN A O 1
ATOM 1625 N N . ASP A 1 216 ? -8.090 -10.837 7.580 1.00 86.50 216 ASP A N 1
ATOM 1626 C CA . ASP A 1 216 ? -6.758 -10.578 8.136 1.00 86.50 216 ASP A CA 1
ATOM 1627 C C . ASP A 1 216 ? -6.797 -9.723 9.407 1.00 86.50 216 ASP A C 1
ATOM 1629 O O . ASP A 1 216 ? -5.940 -9.841 10.288 1.00 86.50 216 ASP A O 1
ATOM 1633 N N . HIS A 1 217 ? -7.828 -8.888 9.553 1.00 85.75 217 HIS A N 1
ATOM 1634 C CA . HIS A 1 217 ? -7.991 -8.002 10.700 1.00 85.75 217 HIS A CA 1
ATOM 1635 C C . HIS A 1 217 ? -9.358 -8.209 11.372 1.00 85.75 217 HIS A C 1
ATOM 1637 O O . HIS A 1 217 ? -10.279 -7.406 11.190 1.00 85.75 217 HIS A O 1
ATOM 1643 N N . PRO A 1 218 ? -9.507 -9.237 12.237 1.00 78.38 218 PRO A N 1
ATOM 1644 C CA . PRO A 1 218 ? -10.775 -9.556 12.898 1.00 78.38 218 PRO A CA 1
ATOM 1645 C C . PRO A 1 218 ? -11.383 -8.403 13.707 1.00 78.38 218 PRO A C 1
ATOM 1647 O O . PRO A 1 218 ? -12.600 -8.341 13.870 1.00 78.38 218 PRO A O 1
ATOM 1650 N N . ALA A 1 219 ? -10.564 -7.460 14.184 1.00 72.12 219 ALA A N 1
ATOM 1651 C CA . ALA A 1 219 ? -11.037 -6.248 14.852 1.00 72.12 219 ALA A CA 1
ATOM 1652 C C . ALA A 1 219 ? -11.965 -5.400 13.958 1.00 72.12 219 ALA A C 1
ATOM 1654 O O . ALA A 1 219 ? -12.889 -4.771 14.470 1.00 72.12 219 ALA A O 1
ATOM 1655 N N . LEU A 1 220 ? -11.786 -5.436 12.629 1.00 74.94 220 LEU A N 1
ATOM 1656 C CA . LEU A 1 220 ? -12.668 -4.767 11.668 1.00 74.94 220 LEU A CA 1
ATOM 1657 C C . LEU A 1 220 ? -14.030 -5.467 11.540 1.00 74.94 220 LEU A C 1
ATOM 1659 O O . LEU A 1 220 ? -15.041 -4.800 11.324 1.00 74.94 220 LEU A O 1
ATOM 1663 N N . ARG A 1 221 ? -14.099 -6.794 11.732 1.00 67.69 221 ARG A N 1
ATOM 1664 C CA . ARG A 1 221 ? -15.362 -7.556 11.648 1.00 67.69 221 ARG A CA 1
ATOM 1665 C C . ARG A 1 221 ? -16.378 -7.132 12.694 1.00 67.69 221 ARG A C 1
ATOM 1667 O O . ARG A 1 221 ? -17.568 -7.133 12.407 1.00 67.69 221 ARG A O 1
ATOM 1674 N N . ALA A 1 222 ? -15.925 -6.718 13.877 1.00 64.44 222 ALA A N 1
ATOM 1675 C CA . ALA A 1 222 ? -16.802 -6.224 14.939 1.00 64.44 222 ALA A CA 1
ATOM 1676 C C . ALA A 1 222 ? -17.578 -4.945 14.549 1.00 64.44 222 ALA A C 1
ATOM 1678 O O . ALA A 1 222 ? -18.478 -4.523 15.274 1.00 64.44 222 ALA A O 1
ATOM 1679 N N . LEU A 1 223 ? -17.215 -4.312 13.429 1.00 57.59 223 LEU A N 1
ATOM 1680 C CA . LEU A 1 223 ? -17.756 -3.035 12.960 1.00 57.59 223 LEU A CA 1
ATOM 1681 C C . LEU A 1 223 ? -18.592 -3.187 11.691 1.00 57.59 223 LEU A C 1
ATOM 1683 O O . LEU A 1 223 ? -19.318 -2.260 11.336 1.00 57.59 223 LEU A O 1
ATOM 1687 N N . ILE A 1 224 ? -18.520 -4.350 11.042 1.00 56.31 224 ILE A N 1
ATOM 1688 C CA . ILE A 1 224 ? -19.446 -4.725 9.983 1.00 56.31 224 ILE A CA 1
ATOM 1689 C C . ILE A 1 224 ? -20.735 -5.135 10.703 1.00 56.31 224 ILE A C 1
ATOM 1691 O O . ILE A 1 224 ? -20.739 -6.165 11.384 1.00 56.31 224 ILE A O 1
ATOM 1695 N N . PRO A 1 225 ? -21.825 -4.343 10.637 1.00 55.50 225 PRO A N 1
ATOM 1696 C CA . PRO A 1 225 ? -23.098 -4.810 11.164 1.00 55.50 225 PRO A CA 1
ATOM 1697 C C . PRO A 1 225 ? -23.414 -6.146 10.482 1.00 55.50 225 PRO A C 1
ATOM 1699 O O . PRO A 1 225 ? -23.166 -6.251 9.277 1.00 55.50 225 PRO A O 1
ATOM 1702 N N . PRO A 1 226 ? -23.920 -7.161 11.211 1.00 50.28 226 PRO A N 1
ATOM 1703 C CA . PRO A 1 226 ? -24.279 -8.431 10.598 1.00 50.28 226 PRO A CA 1
ATOM 1704 C C . PRO A 1 226 ? -25.152 -8.117 9.391 1.00 50.28 226 PRO A C 1
ATOM 1706 O O . PRO A 1 226 ? -26.194 -7.470 9.528 1.00 50.28 226 PRO A O 1
ATOM 1709 N N . THR A 1 227 ? -24.669 -8.475 8.203 1.00 51.75 227 THR A N 1
ATOM 1710 C CA . THR A 1 227 ? -25.393 -8.231 6.964 1.00 51.75 227 THR A CA 1
ATOM 1711 C C . THR A 1 227 ? -26.754 -8.892 7.138 1.00 51.75 227 THR A C 1
ATOM 1713 O O . THR A 1 227 ? -26.799 -10.102 7.379 1.00 51.75 227 THR A O 1
ATOM 1716 N N . PRO A 1 228 ? -27.879 -8.152 7.071 1.00 49.38 228 PRO A N 1
ATOM 1717 C CA . PRO A 1 228 ? -29.165 -8.815 7.006 1.00 49.38 228 PRO A CA 1
ATOM 1718 C C . PRO A 1 228 ? -29.088 -9.714 5.780 1.00 49.38 228 PRO A C 1
ATOM 1720 O O . PRO A 1 228 ? -28.790 -9.225 4.687 1.00 49.38 228 PRO A O 1
ATOM 1723 N N . HIS A 1 229 ? -29.254 -11.025 5.981 1.00 41.28 229 HIS A N 1
ATOM 1724 C CA . HIS A 1 229 ? -29.272 -11.997 4.899 1.00 41.28 229 HIS A CA 1
ATOM 1725 C C . HIS A 1 229 ? -30.179 -11.446 3.806 1.00 41.28 229 HIS A C 1
ATOM 1727 O O . HIS A 1 229 ? -31.395 -11.375 3.981 1.00 41.28 229 HIS A O 1
ATOM 1733 N N . ARG A 1 230 ? -29.591 -10.993 2.696 1.00 40.22 230 ARG A N 1
ATOM 1734 C CA . ARG A 1 230 ? -30.369 -10.632 1.522 1.00 40.22 230 ARG A CA 1
ATOM 1735 C C . ARG A 1 230 ? -30.947 -11.965 1.059 1.00 40.22 230 ARG A C 1
ATOM 1737 O O . ARG A 1 230 ? -30.146 -12.834 0.707 1.00 40.22 230 ARG A O 1
ATOM 1744 N N . PRO A 1 231 ? -32.272 -12.195 1.130 1.00 42.44 231 PRO A N 1
ATOM 1745 C CA . PRO A 1 231 ? -32.824 -13.428 0.606 1.00 42.44 231 PRO A CA 1
ATOM 1746 C C . PRO A 1 231 ? -32.356 -13.516 -0.840 1.00 42.44 231 PRO A C 1
ATOM 1748 O O . PRO A 1 231 ? -32.557 -12.580 -1.621 1.00 42.44 231 PRO A O 1
ATOM 1751 N N . VAL A 1 232 ? -31.648 -14.601 -1.155 1.00 47.91 232 VAL A N 1
ATOM 1752 C CA . VAL A 1 232 ? -31.320 -14.956 -2.528 1.00 47.91 232 VAL A CA 1
ATOM 1753 C C . VAL A 1 232 ? -32.658 -14.966 -3.245 1.00 47.91 232 VAL A C 1
ATOM 1755 O O . VAL A 1 232 ? -33.516 -15.801 -2.957 1.00 47.91 232 VAL A O 1
ATOM 1758 N N . LEU A 1 233 ? -32.884 -13.970 -4.102 1.00 49.56 233 LEU A N 1
ATOM 1759 C CA . LEU A 1 233 ? -34.019 -13.989 -5.003 1.00 49.56 233 LEU A CA 1
ATOM 1760 C C . LEU A 1 233 ? -33.822 -15.244 -5.841 1.00 49.56 233 LEU A C 1
ATOM 1762 O O . LEU A 1 233 ? -32.931 -15.294 -6.689 1.00 49.56 233 LEU A O 1
ATOM 1766 N N . ALA A 1 234 ? -34.619 -16.272 -5.541 1.00 44.34 234 ALA A N 1
ATOM 1767 C CA . ALA A 1 234 ? -34.739 -17.436 -6.392 1.00 44.34 234 ALA A CA 1
ATOM 1768 C C . ALA A 1 234 ? -34.939 -16.932 -7.829 1.00 44.34 234 ALA A C 1
ATOM 1770 O O . ALA A 1 234 ? -35.662 -15.941 -8.019 1.00 44.34 234 ALA A O 1
ATOM 1771 N N . PRO A 1 235 ? -34.287 -17.552 -8.827 1.00 42.12 235 PRO A N 1
ATOM 1772 C CA . PRO A 1 235 ? -34.466 -17.147 -10.207 1.00 42.12 235 PRO A CA 1
ATOM 1773 C C . PRO A 1 235 ? -35.966 -17.139 -10.486 1.00 42.12 235 PRO A C 1
ATOM 1775 O O . PRO A 1 235 ? -36.649 -18.152 -10.332 1.00 42.12 235 PRO A O 1
ATOM 1778 N N . ARG A 1 236 ? -36.498 -15.957 -10.816 1.00 38.41 236 ARG A N 1
ATOM 1779 C CA . ARG A 1 236 ? -37.876 -15.829 -11.273 1.00 38.41 236 ARG A CA 1
ATOM 1780 C C . ARG A 1 236 ? -37.963 -16.660 -12.545 1.00 38.41 236 ARG A C 1
ATOM 1782 O O . ARG A 1 236 ? -37.509 -16.218 -13.597 1.00 38.41 236 ARG A O 1
ATOM 1789 N N . HIS A 1 237 ? -38.507 -17.868 -12.441 1.00 42.53 237 HIS A N 1
ATOM 1790 C CA . HIS A 1 237 ? -38.980 -18.589 -13.608 1.00 42.53 237 HIS A CA 1
ATOM 1791 C C . HIS A 1 237 ? -39.975 -17.666 -14.307 1.00 42.53 237 HIS A C 1
ATOM 1793 O O . HIS A 1 237 ? -41.013 -17.314 -13.744 1.00 42.53 237 HIS A O 1
ATOM 1799 N N . ALA A 1 238 ? -39.611 -17.208 -15.503 1.00 40.19 238 ALA A N 1
ATOM 1800 C CA . ALA A 1 238 ? -40.542 -16.526 -16.377 1.00 40.19 238 ALA A CA 1
ATOM 1801 C C . ALA A 1 238 ? -41.738 -17.467 -16.601 1.00 40.19 238 ALA A C 1
ATOM 1803 O O . ALA A 1 238 ? -41.520 -18.642 -16.918 1.00 40.19 238 ALA A O 1
ATOM 1804 N N . PRO A 1 239 ? -42.990 -17.012 -16.427 1.00 37.09 239 PRO A N 1
ATOM 1805 C CA . PRO A 1 239 ? -44.122 -17.804 -16.866 1.00 37.09 239 PRO A CA 1
ATOM 1806 C C . PRO A 1 239 ? -44.002 -17.963 -18.383 1.00 37.09 239 PRO A C 1
ATOM 1808 O O . PRO A 1 239 ? -43.997 -16.977 -19.120 1.00 37.09 239 PRO A O 1
ATOM 1811 N N . CYS A 1 240 ? -43.861 -19.209 -18.844 1.00 33.00 240 CYS A N 1
ATOM 1812 C CA . CYS A 1 240 ? -44.025 -19.539 -20.252 1.00 33.00 240 CYS A CA 1
ATOM 1813 C C . CYS A 1 240 ? -45.408 -19.048 -20.681 1.00 33.00 240 CYS A C 1
ATOM 1815 O O . CYS A 1 240 ? -46.423 -19.557 -20.202 1.00 33.00 240 CYS A O 1
ATOM 1817 N N . SER A 1 241 ? -45.448 -18.053 -21.566 1.00 35.69 241 SER A N 1
ATOM 1818 C CA . SER A 1 241 ? -46.673 -17.668 -22.246 1.00 35.69 241 SER A CA 1
ATOM 1819 C C . SER A 1 241 ? -47.081 -18.819 -23.162 1.00 35.69 241 SER A C 1
ATOM 1821 O O . SER A 1 241 ? -46.465 -19.114 -24.186 1.00 35.69 241 SER A O 1
ATOM 1823 N N . SER A 1 242 ? -48.128 -19.524 -22.753 1.00 43.41 242 SER A N 1
ATOM 1824 C CA . SER A 1 242 ? -48.826 -20.487 -23.586 1.00 43.41 242 SER A CA 1
ATOM 1825 C C . SER A 1 242 ? -49.597 -19.747 -24.679 1.00 43.41 242 SER A C 1
ATOM 1827 O O . SER A 1 242 ? -50.740 -19.346 -24.471 1.00 43.41 242 SER A O 1
ATOM 1829 N N . SER A 1 243 ? -48.992 -19.588 -25.852 1.00 38.84 243 SER A N 1
ATOM 1830 C CA . SER A 1 243 ? -49.728 -19.321 -27.093 1.00 38.84 243 SER A CA 1
ATOM 1831 C C . SER A 1 243 ? -48.837 -19.546 -28.313 1.00 38.84 243 SER A C 1
ATOM 1833 O O . SER A 1 243 ? -47.964 -18.728 -28.588 1.00 38.84 243 SER A O 1
ATOM 1835 N N . GLY A 1 244 ? -49.105 -20.626 -29.061 1.00 31.97 244 GLY A N 1
ATOM 1836 C CA . GLY A 1 244 ? -48.615 -20.791 -30.438 1.00 31.97 244 GLY A CA 1
ATOM 1837 C C . GLY A 1 244 ? -47.999 -22.149 -30.816 1.00 31.97 244 GLY A C 1
ATOM 1838 O O . GLY A 1 244 ? -46.813 -22.180 -31.084 1.00 31.97 244 GLY A O 1
ATOM 1839 N N . TRP A 1 245 ? -48.791 -23.239 -30.824 1.00 29.36 245 TRP A N 1
ATOM 1840 C CA . TRP A 1 245 ? -48.875 -24.309 -31.855 1.00 29.36 245 TRP A CA 1
ATOM 1841 C C . TRP A 1 245 ? -47.540 -24.833 -32.460 1.00 29.36 245 TRP A C 1
ATOM 1843 O O . TRP A 1 245 ? -46.798 -24.087 -33.074 1.00 29.36 245 TRP A O 1
ATOM 1853 N N . SER A 1 246 ? -47.174 -26.119 -32.493 1.00 29.92 246 SER A N 1
ATOM 1854 C CA . SER A 1 246 ? -47.918 -27.384 -32.495 1.00 29.92 246 SER A CA 1
ATOM 1855 C C . SER A 1 246 ? -46.935 -28.556 -32.283 1.00 29.92 246 SER A C 1
ATOM 1857 O O . SER A 1 246 ? -45.787 -28.493 -32.718 1.00 29.92 246 SER A O 1
ATOM 1859 N N . CYS A 1 247 ? -47.385 -29.641 -31.644 1.00 28.69 247 CYS A N 1
ATOM 1860 C CA . CYS A 1 247 ? -46.696 -30.936 -31.654 1.00 28.69 247 CYS A CA 1
ATOM 1861 C C . CYS A 1 247 ? -47.320 -31.835 -32.728 1.00 28.69 247 CYS A C 1
ATOM 1863 O O . CYS A 1 247 ? -48.530 -32.063 -32.716 1.00 28.69 247 CYS A O 1
ATOM 1865 N N . ARG A 1 248 ? -46.487 -32.401 -33.609 1.00 32.41 248 ARG A N 1
ATOM 1866 C CA . ARG A 1 248 ? -46.831 -33.571 -34.423 1.00 32.41 248 ARG A CA 1
ATOM 1867 C C . ARG A 1 248 ? -46.371 -34.826 -33.664 1.00 32.41 248 ARG A C 1
ATOM 1869 O O . ARG A 1 248 ? -45.179 -35.014 -33.467 1.00 32.41 248 ARG A O 1
ATOM 1876 N N . SER A 1 249 ? -47.362 -35.586 -33.188 1.00 37.94 249 SER A N 1
ATOM 1877 C CA . SER A 1 249 ? -47.420 -37.043 -32.928 1.00 37.94 249 SER A CA 1
ATOM 1878 C C . SER A 1 249 ? -46.118 -37.795 -32.584 1.00 37.94 249 SER A C 1
ATOM 1880 O O . SER A 1 249 ? -45.229 -37.928 -33.416 1.00 37.94 249 SER A O 1
ATOM 1882 N N . SER A 1 250 ? -46.042 -38.347 -31.364 1.00 31.44 250 SER A N 1
ATOM 1883 C CA . SER A 1 250 ? -46.198 -39.793 -31.039 1.00 31.44 250 SER A CA 1
ATOM 1884 C C . SER A 1 250 ? -44.827 -40.474 -30.884 1.00 31.44 250 SER A C 1
ATOM 1886 O O . SER A 1 250 ? -44.007 -40.363 -31.779 1.00 31.44 250 SER A O 1
ATOM 1888 N N . THR A 1 251 ? -44.458 -41.143 -29.787 1.00 36.25 251 THR A N 1
ATOM 1889 C CA . THR A 1 251 ? -45.228 -42.087 -28.960 1.00 36.25 251 THR A CA 1
ATOM 1890 C C . THR A 1 251 ? -44.538 -42.308 -27.600 1.00 36.25 251 THR A C 1
ATOM 1892 O O . THR A 1 251 ? -43.317 -42.383 -27.538 1.00 36.25 251 THR A O 1
ATOM 1895 N N . ALA A 1 252 ? -45.367 -42.520 -26.572 1.00 31.00 252 ALA A N 1
ATOM 1896 C CA . ALA A 1 252 ? -45.165 -43.380 -25.394 1.00 31.00 252 ALA A CA 1
ATOM 1897 C C . ALA A 1 252 ? -44.145 -43.011 -24.283 1.00 31.00 252 ALA A C 1
ATOM 1899 O O . ALA A 1 252 ? -42.953 -43.286 -24.337 1.00 31.00 252 ALA A O 1
ATOM 1900 N N . TRP A 1 253 ? -44.740 -42.481 -23.209 1.00 30.16 253 TRP A N 1
ATOM 1901 C CA . TRP A 1 253 ? -44.504 -42.682 -21.773 1.00 30.16 253 TRP A CA 1
ATOM 1902 C C . TRP A 1 253 ? -43.478 -43.751 -21.335 1.00 30.16 253 TRP A C 1
ATOM 1904 O O . TRP A 1 253 ? -43.617 -44.923 -21.668 1.00 30.16 253 TRP A O 1
ATOM 1914 N N . THR A 1 254 ? -42.564 -43.391 -20.423 1.00 32.16 254 THR A N 1
ATOM 1915 C CA . THR A 1 254 ? -42.501 -43.943 -19.047 1.00 32.16 254 THR A CA 1
ATOM 1916 C C . THR A 1 254 ? -41.442 -43.237 -18.190 1.00 32.16 254 THR A C 1
ATOM 1918 O O . THR A 1 254 ? -40.456 -42.686 -18.667 1.00 32.16 254 THR A O 1
ATOM 1921 N N . SER A 1 255 ? -41.724 -43.246 -16.893 1.00 32.56 255 SER A N 1
ATOM 1922 C CA . SER A 1 255 ? -41.009 -42.686 -15.753 1.00 32.56 255 SER A CA 1
ATOM 1923 C C . SER A 1 255 ? -39.743 -43.459 -15.344 1.00 32.56 255 SER A C 1
ATOM 1925 O O . SER A 1 255 ? -39.773 -44.687 -15.275 1.00 32.56 255 SER A O 1
ATOM 1927 N N . SER A 1 256 ? -38.734 -42.720 -14.864 1.00 30.39 256 SER A N 1
ATOM 1928 C CA . SER A 1 256 ? -37.618 -43.174 -14.005 1.00 30.39 256 SER A CA 1
ATOM 1929 C C . SER A 1 256 ? -36.424 -43.917 -14.654 1.00 30.39 256 SER A C 1
ATOM 1931 O O . SER A 1 256 ? -36.507 -44.399 -15.782 1.00 30.39 256 SER A O 1
ATOM 1933 N N . PRO A 1 257 ? -35.248 -43.905 -13.983 1.00 44.16 257 PRO A N 1
ATOM 1934 C CA . PRO A 1 257 ? -33.949 -43.696 -14.613 1.00 44.16 257 PRO A CA 1
ATOM 1935 C C . PRO A 1 257 ? -33.305 -45.007 -15.062 1.00 44.16 257 PRO A C 1
ATOM 1937 O O . PRO A 1 257 ? -33.262 -45.981 -14.314 1.00 44.16 257 PRO A O 1
ATOM 1940 N N . LYS A 1 258 ? -32.723 -45.020 -16.264 1.00 31.47 258 LYS A N 1
ATOM 1941 C CA . LYS A 1 258 ? -31.836 -46.104 -16.697 1.00 31.47 258 LYS A CA 1
ATOM 1942 C C . LYS A 1 258 ? -30.456 -45.553 -17.003 1.00 31.47 258 LYS A C 1
ATOM 1944 O O . LYS A 1 258 ? -30.222 -44.950 -18.045 1.00 31.47 258 LYS A O 1
ATOM 1949 N N . ALA A 1 259 ? -29.546 -45.807 -16.067 1.00 35.00 259 ALA A N 1
ATOM 1950 C CA . ALA A 1 259 ? -28.127 -45.876 -16.350 1.00 35.00 259 ALA A CA 1
ATOM 1951 C C . ALA A 1 259 ? -27.905 -46.794 -17.563 1.00 35.00 259 ALA A C 1
ATOM 1953 O O . ALA A 1 259 ? -28.353 -47.941 -17.564 1.00 35.00 259 ALA A O 1
ATOM 1954 N N . CYS A 1 260 ? -27.214 -46.291 -18.583 1.00 28.34 260 CYS A N 1
ATOM 1955 C CA . CYS A 1 260 ? -26.592 -47.129 -19.598 1.00 28.34 260 CYS A CA 1
ATOM 1956 C C . CYS A 1 260 ? -25.083 -47.096 -19.372 1.00 28.34 260 CYS A C 1
ATOM 1958 O O . CYS A 1 260 ? -24.448 -46.045 -19.442 1.00 28.34 260 CYS A O 1
ATOM 1960 N N . GLY A 1 261 ? -24.547 -48.275 -19.054 1.00 32.09 261 GLY A N 1
ATOM 1961 C CA . GLY A 1 261 ? -23.128 -48.585 -19.116 1.00 32.09 261 GLY A CA 1
ATOM 1962 C C . GLY A 1 261 ? -22.587 -48.579 -20.557 1.00 32.09 261 GLY A C 1
ATOM 1963 O O . GLY A 1 261 ? -23.273 -48.166 -21.490 1.00 32.09 261 GLY A O 1
ATOM 1964 N N . PRO A 1 262 ? -21.330 -49.004 -20.742 1.00 46.38 262 PRO A N 1
ATOM 1965 C CA . PRO A 1 262 ? -20.403 -48.376 -21.677 1.00 46.38 262 PRO A CA 1
ATOM 1966 C C . PRO A 1 262 ? -20.408 -48.992 -23.084 1.00 46.38 262 PRO A C 1
ATOM 1968 O O . PRO A 1 262 ? -20.580 -50.204 -23.211 1.00 46.38 262 PRO A O 1
ATOM 1971 N N . ARG A 1 263 ? -20.063 -48.152 -24.085 1.00 33.09 263 ARG A N 1
ATOM 1972 C CA . ARG A 1 263 ? -19.314 -48.397 -25.357 1.00 33.09 263 ARG A CA 1
ATOM 1973 C C . ARG A 1 263 ? -20.012 -47.810 -26.604 1.00 33.09 263 ARG A C 1
ATOM 1975 O O . ARG A 1 263 ? -21.235 -47.767 -26.626 1.00 33.09 263 ARG A O 1
ATOM 1982 N N . PRO A 1 264 ? -19.289 -47.541 -27.713 1.00 36.72 264 PRO A N 1
ATOM 1983 C CA . PRO A 1 264 ? -17.914 -47.048 -27.855 1.00 36.72 264 PRO A CA 1
ATOM 1984 C C . PRO A 1 264 ? -17.845 -45.768 -28.724 1.00 36.72 264 PRO A C 1
ATOM 1986 O O . PRO A 1 264 ? -18.651 -45.560 -29.627 1.00 36.72 264 PRO A O 1
ATOM 1989 N N . CYS A 1 265 ? -16.837 -44.924 -28.494 1.00 27.92 265 CYS A N 1
ATOM 1990 C CA . CYS A 1 265 ? -16.523 -43.806 -29.386 1.00 27.92 265 CYS A CA 1
ATOM 1991 C C . CYS A 1 265 ? -16.055 -44.331 -30.753 1.00 27.92 265 CYS A C 1
ATOM 1993 O O . CYS A 1 265 ? -15.015 -44.983 -30.844 1.00 27.92 265 CYS A O 1
ATOM 1995 N N . THR A 1 266 ? -16.779 -44.007 -31.822 1.00 32.47 266 THR A N 1
ATOM 1996 C CA . THR A 1 266 ? -16.263 -44.105 -33.191 1.00 32.47 266 THR A CA 1
ATOM 1997 C C . THR A 1 266 ? -15.355 -42.910 -33.472 1.00 32.47 266 THR A C 1
ATOM 1999 O O . THR A 1 266 ? -15.805 -41.766 -33.519 1.00 32.47 266 THR A O 1
ATOM 2002 N N . LEU A 1 267 ? -14.061 -43.191 -33.637 1.00 33.22 267 LEU A N 1
ATOM 2003 C CA . LEU A 1 267 ? -13.047 -42.255 -34.115 1.00 33.22 267 LEU A CA 1
ATOM 2004 C C . LEU A 1 267 ? -13.353 -41.855 -35.568 1.00 33.22 267 LEU A C 1
ATOM 2006 O O . LEU A 1 267 ? -13.313 -42.703 -36.456 1.00 33.22 267 LEU A O 1
ATOM 2010 N N . SER A 1 268 ? -13.545 -40.564 -35.832 1.00 31.56 268 SER A N 1
ATOM 2011 C CA . SER A 1 268 ? -13.257 -39.996 -37.150 1.00 31.56 268 SER A CA 1
ATOM 2012 C C . SER A 1 268 ? -12.663 -38.602 -36.990 1.00 31.56 268 SER A C 1
ATOM 2014 O O . SER A 1 268 ? -13.294 -37.695 -36.459 1.00 31.56 268 SER A O 1
ATOM 2016 N N . THR A 1 269 ? -11.441 -38.462 -37.508 1.00 35.66 269 THR A N 1
ATOM 2017 C CA . THR A 1 269 ? -10.717 -37.211 -37.807 1.00 35.66 269 THR A CA 1
ATOM 2018 C C . THR A 1 269 ? -10.242 -36.335 -36.632 1.00 35.66 269 THR A C 1
ATOM 2020 O O . THR A 1 269 ? -10.840 -35.348 -36.229 1.00 35.66 269 THR A O 1
ATOM 2023 N N . ARG A 1 270 ? -9.064 -36.746 -36.143 1.00 35.19 270 ARG A N 1
ATOM 2024 C CA . ARG A 1 270 ? -7.937 -36.010 -35.534 1.00 35.19 270 ARG A CA 1
ATOM 2025 C C . ARG A 1 270 ? -8.002 -34.465 -35.591 1.00 35.19 270 ARG A C 1
ATOM 2027 O O . ARG A 1 270 ? -7.740 -33.891 -36.637 1.00 35.19 270 ARG A O 1
ATOM 2034 N N . HIS A 1 271 ? -8.193 -33.824 -34.433 1.00 36.91 271 HIS A N 1
ATOM 2035 C CA . HIS A 1 271 ? -7.200 -32.969 -33.745 1.00 36.91 271 HIS A CA 1
ATOM 2036 C C . HIS A 1 271 ? -7.817 -32.334 -32.480 1.00 36.91 271 HIS A C 1
ATOM 2038 O O . HIS A 1 271 ? -8.218 -31.177 -32.474 1.00 36.91 271 HIS A O 1
ATOM 2044 N N . CYS A 1 272 ? -7.840 -33.084 -31.374 1.00 32.56 272 CYS A N 1
ATOM 2045 C CA . CYS A 1 272 ? -8.014 -32.521 -30.031 1.00 32.56 272 CYS A CA 1
ATOM 2046 C C . CYS A 1 272 ? -6.930 -33.107 -29.119 1.00 32.56 272 CYS A C 1
ATOM 2048 O O . CYS A 1 272 ? -6.807 -34.328 -29.009 1.00 32.56 272 CYS A O 1
ATOM 2050 N N . ARG A 1 273 ? -6.113 -32.245 -28.499 1.00 39.62 273 ARG A N 1
ATOM 2051 C CA . ARG A 1 273 ? -5.240 -32.623 -27.376 1.00 39.62 273 ARG A CA 1
ATOM 2052 C C . ARG A 1 273 ? -6.093 -32.706 -26.098 1.00 39.62 273 ARG A C 1
ATOM 2054 O O . ARG A 1 273 ? -7.011 -31.901 -25.973 1.00 39.62 273 ARG A O 1
ATOM 2061 N N . PRO A 1 274 ? -5.802 -33.609 -25.145 1.00 35.47 274 PRO A N 1
ATOM 2062 C CA . PRO A 1 274 ? -6.717 -33.879 -24.034 1.00 35.47 274 PRO A CA 1
ATOM 2063 C C . PRO A 1 274 ? -6.716 -32.845 -22.893 1.00 35.47 274 PRO A C 1
ATOM 2065 O O . PRO A 1 274 ? -7.454 -33.057 -21.943 1.00 35.47 274 PRO A O 1
ATOM 2068 N N . ASP A 1 275 ? -5.929 -31.758 -22.950 1.00 39.31 275 ASP A N 1
ATOM 2069 C CA . ASP A 1 275 ? -5.639 -30.945 -21.747 1.00 39.31 275 ASP A CA 1
ATOM 2070 C C . ASP A 1 275 ? -5.625 -29.410 -21.936 1.00 39.31 275 ASP A C 1
ATOM 2072 O O . ASP A 1 275 ? -4.940 -28.680 -21.222 1.00 39.31 275 ASP A O 1
ATOM 2076 N N . SER A 1 276 ? -6.404 -28.864 -22.875 1.00 38.81 276 SER A N 1
ATOM 2077 C CA . SER A 1 276 ? -6.530 -27.404 -23.048 1.00 38.81 276 SER A CA 1
ATOM 2078 C C . SER A 1 276 ? -7.961 -26.911 -22.830 1.00 38.81 276 SER A C 1
ATOM 2080 O O . SER A 1 276 ? -8.877 -27.298 -23.549 1.00 38.81 276 SER A O 1
ATOM 2082 N N . ARG A 1 277 ? -8.144 -26.000 -21.866 1.00 37.16 277 ARG A N 1
ATOM 2083 C CA . ARG A 1 277 ? -9.431 -25.390 -21.478 1.00 37.16 277 ARG A CA 1
ATOM 2084 C C . ARG A 1 277 ? -9.891 -24.226 -22.380 1.00 37.16 277 ARG A C 1
ATOM 2086 O O . ARG A 1 277 ? -10.691 -23.410 -21.941 1.00 37.16 277 ARG A O 1
ATOM 2093 N N . TRP A 1 278 ? -9.393 -24.136 -23.615 1.00 33.38 278 TRP A N 1
ATOM 2094 C CA . TRP A 1 278 ? -9.716 -23.057 -24.558 1.00 33.38 278 TRP A CA 1
ATOM 2095 C C . TRP A 1 278 ? -9.712 -23.569 -26.004 1.00 33.38 278 TRP A C 1
ATOM 2097 O O . TRP A 1 278 ? -8.790 -24.277 -26.405 1.00 33.38 278 TRP A O 1
ATOM 2107 N N . CYS A 1 279 ? -10.735 -23.200 -26.782 1.00 36.19 279 CYS A N 1
ATOM 2108 C CA . CYS A 1 279 ? -10.764 -23.372 -28.236 1.00 36.19 279 CYS A CA 1
ATOM 2109 C C . CYS A 1 279 ? -10.348 -22.052 -28.897 1.00 36.19 279 CYS A C 1
ATOM 2111 O O . CYS A 1 279 ? -10.951 -21.017 -28.621 1.00 36.19 279 CYS A O 1
ATOM 2113 N N . SER A 1 280 ? -9.344 -22.081 -29.773 1.00 38.84 280 SER A N 1
ATOM 2114 C CA . SER A 1 280 ? -9.015 -20.941 -30.636 1.00 38.84 280 SER A CA 1
ATOM 2115 C C . SER A 1 280 ? -9.975 -20.880 -31.834 1.00 38.84 280 SER A C 1
ATOM 2117 O O . SER A 1 280 ? -10.350 -21.934 -32.355 1.00 38.84 280 SER A O 1
ATOM 2119 N N . PRO A 1 281 ? -10.370 -19.684 -32.303 1.00 40.78 281 PRO A N 1
ATOM 2120 C CA . PRO A 1 281 ? -11.119 -19.543 -33.549 1.00 40.78 281 PRO A CA 1
ATOM 2121 C C . PRO A 1 281 ? -10.246 -19.897 -34.771 1.00 40.78 281 PRO A C 1
ATOM 2123 O O . PRO A 1 281 ? -9.018 -19.781 -34.702 1.00 40.78 281 PRO A O 1
ATOM 2126 N N . PRO A 1 282 ? -10.851 -20.336 -35.893 1.00 46.66 282 PRO A N 1
ATOM 2127 C CA . PRO A 1 282 ? -10.114 -20.678 -37.106 1.00 46.66 282 PRO A CA 1
ATOM 2128 C C . PRO A 1 282 ? -9.435 -19.444 -37.718 1.00 46.66 282 PRO A C 1
ATOM 2130 O O . PRO A 1 282 ? -10.006 -18.353 -37.738 1.00 46.66 282 PRO A O 1
ATOM 2133 N N . ALA A 1 283 ? -8.215 -19.630 -38.228 1.00 47.38 283 ALA A N 1
ATOM 2134 C CA . ALA A 1 283 ? -7.454 -18.588 -38.912 1.00 47.38 283 ALA A CA 1
ATOM 2135 C C . ALA A 1 283 ? -8.185 -18.097 -40.182 1.00 47.38 283 ALA A C 1
ATOM 2137 O O . ALA A 1 283 ? -8.782 -18.917 -40.888 1.00 47.38 283 ALA A O 1
ATOM 2138 N N . PRO A 1 284 ? -8.137 -16.790 -40.508 1.00 51.84 284 PRO A N 1
ATOM 2139 C CA . PRO A 1 284 ? -8.686 -16.282 -41.761 1.00 51.84 284 PRO A CA 1
ATOM 2140 C C . PRO A 1 284 ? -7.874 -16.787 -42.971 1.00 51.84 284 PRO A C 1
ATOM 2142 O O . PRO A 1 284 ? -6.668 -17.020 -42.850 1.00 51.84 284 PRO A O 1
ATOM 2145 N N . PRO A 1 285 ? -8.512 -16.965 -44.143 1.00 47.78 285 PRO A N 1
ATOM 2146 C CA . PRO A 1 285 ? -7.844 -17.468 -45.340 1.00 47.78 285 PRO A CA 1
ATOM 2147 C C . PRO A 1 285 ? -6.779 -16.487 -45.846 1.00 47.78 285 PRO A C 1
ATOM 2149 O O . PRO A 1 285 ? -7.010 -15.281 -45.922 1.00 47.78 285 PRO A O 1
ATOM 2152 N N . SER A 1 286 ? -5.616 -17.026 -46.222 1.00 42.50 286 SER A N 1
ATOM 2153 C CA . SER A 1 286 ? -4.510 -16.276 -46.816 1.00 42.50 286 SER A CA 1
ATOM 2154 C C . SER A 1 286 ? -4.897 -15.731 -48.191 1.00 42.50 286 SER A C 1
ATOM 2156 O O . SER A 1 286 ? -5.107 -16.499 -49.133 1.00 42.50 286 SER A O 1
ATOM 2158 N N . THR A 1 287 ? -4.940 -14.412 -48.338 1.00 46.75 287 THR A N 1
ATOM 2159 C CA . THR A 1 287 ? -4.940 -13.754 -49.644 1.00 46.75 287 THR A CA 1
ATOM 2160 C C . THR A 1 287 ? -3.525 -13.794 -50.216 1.00 46.75 287 THR A C 1
ATOM 2162 O O . THR A 1 287 ? -2.619 -13.127 -49.722 1.00 46.75 287 THR A O 1
ATOM 2165 N N . ALA A 1 288 ? -3.337 -14.606 -51.254 1.00 39.56 288 ALA A N 1
ATOM 2166 C CA . ALA A 1 288 ? -2.160 -14.576 -52.105 1.00 39.56 288 ALA A CA 1
ATOM 2167 C C . ALA A 1 288 ? -2.402 -13.618 -53.283 1.00 39.56 288 ALA A C 1
ATOM 2169 O O . ALA A 1 288 ? -3.278 -13.904 -54.093 1.00 39.56 288 ALA A O 1
ATOM 2170 N N . ALA A 1 289 ? -1.584 -12.555 -53.331 1.00 35.44 289 ALA A N 1
ATOM 2171 C CA . ALA A 1 289 ? -1.048 -11.829 -54.500 1.00 35.44 289 ALA A CA 1
ATOM 2172 C C . ALA A 1 289 ? -2.057 -11.226 -55.518 1.00 35.44 289 ALA A C 1
ATOM 2174 O O . ALA A 1 289 ? -3.252 -11.512 -55.458 1.00 35.44 289 ALA A O 1
ATOM 2175 N N . PRO A 1 290 ? -1.640 -10.309 -56.413 1.00 55.91 290 PRO A N 1
ATOM 2176 C CA . PRO A 1 290 ? -0.485 -10.438 -57.313 1.00 55.91 290 PRO A CA 1
ATOM 2177 C C . PRO A 1 290 ? 0.803 -9.740 -56.861 1.00 55.91 290 PRO A C 1
ATOM 2179 O O . PRO A 1 290 ? 0.718 -8.698 -56.174 1.00 55.91 290 PRO A O 1
#

Organism: NCBI:txid1623582

Sequence (290 aa):
MRRVPKQVGLLYVVLVGAFLAWYIAGGHKVDVLVTVVSAFTALLALPAAVVAVLRSGKTGSAPARLGDMADQLAQAVRQQWEAEAGLRCLNDPFPLPVAWEAADADLVESWTHLKELAEDWPGQSPGADSAWALSPAGLAGKGGDIIQVFERVPTRRLVVLGEPGAGKTMLLIRLLLALLEHRPPGGPVPVLFPLASWDPARQDLYAWMADELAQDHPALRALIPPTPHRPVLAPRHAPCSSSGWSCRSSTAWTSSPKACGPRPCTLSTRHCRPDSRWCSPPAPPSTAAP

Secondary structure (DSSP, 8-state):
-PPPPHHHHHHHHHHHHHHHHHHHHTT--GGGHHHHHHHHHHHHHHHHHHHHHHHTT----HHHHHHHHHHHHHHHHHHHHHHHHHHTTTTSSS----EE-PPPTTSS--HHHHHHHHHT-TT--TT-TTTS-SSGGGG-EEGGGHHHHHHHSTTS-------TTSSHHHHHHHHHHHHHHSPPTT-PPP----GGG--TTTS-HHHHHHHHHHHH-HHHHTTSPPPP---------------S-----------S------------S----TT-S-PPPPPPPP----

Radius of gyration: 35.98 Å; chains: 1; bounding box: 73×73×128 Å

InterPro domains:
  IPR007111 NACHT nucleoside triphosphatase [PS50837] (156-195)
  IPR027417 P-loop containing nucleoside triphosphate hydrolase [G3DSA:3.40.50.300] (140-226)
  IPR027417 P-loop containing nucleoside triphosphate hydrolase [SSF52540] (152-192)

pLDDT: mean 70.41, std 21.72, range [27.92, 95.62]

Foldseek 3Di:
DPDDPVVVVVVVVVVVVVVVVVVVVVPDDPVVVVVVVVVVVVVVVVVVVVVVVVVVVPPDDPLVVLLVVLVVLLVVQLVVLVVVCVVVCCQVVHHDKAWDFQDDPVVDDDLVVQQVVLVPDPDDDPPLPVLADPDRRSLTDIDQCNLSSCSNRSNSDDDDDDDVPSCPVVSVSNNQNVCSVPADRSGHHDDDDPCVVDDPVPDDPVVVVVVVCCVSPVVVVVVPDPPPPPPPPDPPPDPPPPDDDDDDDDDDDDDDDDDDDDDDDDDDDDDDDPDDPDDDDDDDDDDDDD